Protein AF-A0A183AW65-F1 (afdb_monomer_lite)

Organism: NCBI:txid27848

Secondary structure (DSSP, 8-state):
-HHHHHHHHHHTTPEEEEEETTEEEEEE-SSS-S-HHHHHHHHHHTT-EEEEE-S-PPP-HHHHHHHHTT---TT----SSPPPPEEEEE--GGGGGGSTTTT-TTTSS-HHHHHHHHHHHHHH-BSS-GGGT-BSHHHHHHTTSSSEEEEPPSS-SPPPHHHHH-GGG--HHHHHHHHTSSGGGTTSPP-HHHHHHHH-HHHHHHHHHHHHHHHHHHHHHHHHHHHHHHHHHHTTT----

Foldseek 3Di:
DCVVVVVVCVQQVFDWDDPDPQAIETEDELFDGGDLVVVLVLLLVVQPWAWADDPDDDDPVVVVVCVVVVHDDPQEDDFAPFDHDTDTGGRDSVCLVRGPPSVPSRPRDHSVRSVVSVQVCQQAAAPDDVVVVRGHDVVCCVVVVHVYYDYDADDDLDADPVCVVPVNPDDLSVSCVPQPVDPVSPSHDDSLRSQCRRVNDVRSVVVVVVVVVVVVVVVVVVVVVVVVVVCVVCVVVDDDD

Structure (mmCIF, N/CA/C/O backbone):
data_AF-A0A183AW65-F1
#
_entry.id   AF-A0A183AW65-F1
#
loop_
_atom_site.group_PDB
_atom_site.id
_atom_site.type_symbol
_atom_site.label_atom_id
_atom_site.label_alt_id
_atom_site.label_comp_id
_atom_site.label_asym_id
_atom_site.label_entity_id
_atom_site.label_seq_id
_atom_site.pdbx_PDB_ins_code
_atom_site.Cartn_x
_atom_site.Cartn_y
_atom_site.Cartn_z
_atom_site.occupancy
_atom_site.B_iso_or_equiv
_atom_site.auth_seq_id
_atom_site.auth_comp_id
_atom_site.auth_asym_id
_atom_site.auth_atom_id
_atom_site.pdbx_PDB_model_num
ATOM 1 N N . MET A 1 1 ? -30.757 -2.594 22.507 1.00 56.16 1 MET A N 1
ATOM 2 C CA . MET A 1 1 ? -29.647 -3.514 22.189 1.00 56.16 1 MET A CA 1
ATOM 3 C C . MET A 1 1 ? -28.475 -2.719 21.620 1.00 56.16 1 MET A C 1
ATOM 5 O O . MET A 1 1 ? -27.422 -2.730 22.236 1.00 56.16 1 MET A O 1
ATOM 9 N N . LEU A 1 2 ? -28.701 -1.907 20.581 1.00 64.00 2 LEU A N 1
ATOM 10 C CA . LEU A 1 2 ? -27.679 -1.057 19.945 1.00 64.00 2 LEU A CA 1
ATOM 11 C C . LEU A 1 2 ? -27.048 0.015 20.847 1.00 64.00 2 LEU A C 1
ATOM 13 O O . LEU A 1 2 ? -25.840 0.193 20.812 1.00 64.00 2 LEU A O 1
ATOM 17 N N . LYS A 1 3 ? -27.804 0.587 21.794 1.00 64.38 3 LYS A N 1
ATOM 18 C CA . LYS A 1 3 ? -27.288 1.582 22.760 1.00 64.38 3 LYS A CA 1
ATOM 19 C C . LYS A 1 3 ? -26.054 1.149 23.572 1.00 64.38 3 LYS A C 1
ATOM 21 O O . LYS A 1 3 ? -25.342 2.007 24.081 1.00 64.38 3 LYS A O 1
ATOM 26 N N . LEU A 1 4 ? -25.826 -0.154 23.775 1.00 64.50 4 LEU A N 1
ATOM 27 C CA . LEU A 1 4 ? -24.616 -0.650 24.451 1.00 64.50 4 LEU A CA 1
ATOM 28 C C . LEU A 1 4 ? -23.407 -0.625 23.510 1.00 64.50 4 LEU A C 1
ATOM 30 O O . LEU A 1 4 ? -22.333 -0.197 23.920 1.00 64.50 4 LEU A O 1
ATOM 34 N N . PHE A 1 5 ? -23.612 -1.022 22.255 1.00 71.19 5 PHE A N 1
ATOM 35 C CA . PHE A 1 5 ? -22.592 -0.982 21.213 1.00 71.19 5 PHE A CA 1
ATOM 36 C C . PHE A 1 5 ? -22.236 0.467 20.848 1.00 71.19 5 PHE A C 1
ATOM 38 O O . PHE A 1 5 ? -21.065 0.819 20.866 1.00 71.19 5 PHE A O 1
ATOM 45 N N . GLU A 1 6 ? -23.232 1.341 20.684 1.00 67.81 6 GLU A N 1
ATOM 46 C CA . GLU A 1 6 ? -23.068 2.790 20.468 1.00 67.81 6 GLU A CA 1
ATOM 47 C C . GLU A 1 6 ? -22.314 3.480 21.611 1.00 67.81 6 GLU A C 1
ATOM 49 O O . GLU A 1 6 ? -21.433 4.301 21.382 1.00 67.81 6 GLU A O 1
ATOM 54 N N . ARG A 1 7 ? -22.601 3.135 22.874 1.00 66.62 7 ARG A N 1
ATOM 55 C CA . ARG A 1 7 ? -21.852 3.686 24.016 1.00 66.62 7 ARG A CA 1
ATOM 56 C C . ARG A 1 7 ? -20.392 3.251 24.009 1.00 66.62 7 ARG A C 1
ATOM 58 O O . ARG A 1 7 ? -19.530 4.049 24.369 1.00 66.62 7 ARG A O 1
ATOM 65 N N . CYS A 1 8 ? -20.111 2.017 23.594 1.00 63.34 8 CYS A N 1
ATOM 66 C CA . CYS A 1 8 ? -18.744 1.578 23.351 1.00 63.34 8 CYS A CA 1
ATOM 67 C C . CYS A 1 8 ? -18.127 2.377 22.194 1.00 63.34 8 CYS A C 1
ATOM 69 O O . CYS A 1 8 ? -17.065 2.954 22.390 1.00 63.34 8 CYS A O 1
ATOM 71 N N . LEU A 1 9 ? -18.802 2.505 21.048 1.00 67.00 9 LEU A N 1
ATOM 72 C CA . LEU A 1 9 ? -18.335 3.290 19.895 1.00 67.00 9 LEU A CA 1
ATOM 73 C C . LEU A 1 9 ? -17.959 4.730 20.282 1.00 67.00 9 LEU A C 1
ATOM 75 O O . LEU A 1 9 ? -16.861 5.177 19.959 1.00 67.00 9 LEU A O 1
ATOM 79 N N . ILE A 1 10 ? -18.809 5.411 21.058 1.00 62.03 10 ILE A N 1
ATOM 80 C CA . ILE A 1 10 ? -18.579 6.781 21.545 1.00 62.03 10 ILE A CA 1
ATOM 81 C C . ILE A 1 10 ? -17.381 6.848 22.502 1.00 62.03 10 ILE A C 1
ATOM 83 O O . ILE A 1 10 ? -16.576 7.772 22.403 1.00 62.03 10 ILE A O 1
ATOM 87 N N . MET A 1 11 ? -17.210 5.871 23.403 1.00 57.66 11 MET A N 1
ATOM 88 C CA . MET A 1 11 ? -16.024 5.815 24.275 1.00 57.66 11 MET A CA 1
ATOM 89 C C . MET A 1 11 ? -14.720 5.610 23.496 1.00 57.66 11 MET A C 1
ATOM 91 O O . MET A 1 11 ? -13.666 6.060 23.940 1.00 57.66 11 MET A O 1
ATOM 95 N N . TRP A 1 12 ? -14.790 4.947 22.342 1.00 59.72 12 TRP A N 1
ATOM 96 C CA . TRP A 1 12 ? -13.650 4.698 21.459 1.00 59.72 12 TRP A CA 1
ATOM 97 C C . TRP A 1 12 ? -13.544 5.715 20.324 1.00 59.72 12 TRP A C 1
ATOM 99 O O . TRP A 1 12 ? -12.684 5.573 19.458 1.00 59.72 12 TRP A O 1
ATOM 109 N N . ALA A 1 13 ? -14.400 6.741 20.349 1.00 58.03 13 ALA A N 1
ATOM 110 C CA . ALA A 1 13 ? -14.447 7.821 19.379 1.00 58.03 13 ALA A CA 1
ATOM 111 C C . ALA A 1 13 ? -14.498 7.325 17.918 1.00 58.03 13 ALA A C 1
ATOM 113 O O . ALA A 1 13 ? -13.992 7.961 16.992 1.00 58.03 13 ALA A O 1
ATOM 114 N N . VAL A 1 14 ? -15.138 6.169 17.725 1.00 62.00 14 VAL A N 1
ATOM 115 C CA . VAL A 1 14 ? -15.568 5.685 16.419 1.00 62.00 14 VAL A CA 1
ATOM 116 C C . VAL A 1 14 ? -16.813 6.478 16.056 1.00 62.00 14 VAL A C 1
ATOM 118 O O . VAL A 1 14 ? -17.776 6.520 16.824 1.00 62.00 14 VAL A O 1
ATOM 121 N N . THR A 1 15 ? -16.771 7.155 14.915 1.00 60.34 15 THR A N 1
ATOM 122 C CA . THR A 1 15 ? -17.870 8.005 14.465 1.00 60.34 15 THR A CA 1
ATOM 123 C C . THR A 1 15 ? -18.867 7.171 13.682 1.00 60.34 15 THR A C 1
ATOM 125 O O . THR A 1 15 ? -18.516 6.517 12.702 1.00 60.34 15 THR A O 1
ATOM 128 N N . GLU A 1 16 ? -20.120 7.212 14.103 1.00 62.72 16 GLU A N 1
ATOM 129 C CA . GLU A 1 16 ? -21.234 6.720 13.306 1.00 62.72 16 GLU A CA 1
ATOM 130 C C . GLU A 1 16 ? -21.708 7.860 12.402 1.00 62.72 16 GLU A C 1
ATOM 132 O O . GLU A 1 16 ? -21.873 8.990 12.869 1.00 62.72 16 GLU A O 1
ATOM 137 N N . SER A 1 17 ? -21.876 7.585 11.111 1.00 58.59 17 SER A N 1
ATOM 138 C CA . SER A 1 17 ? -22.445 8.543 10.166 1.00 58.59 17 SER A CA 1
ATOM 139 C C . SER A 1 17 ? -23.683 7.923 9.541 1.00 58.59 17 SER A C 1
ATOM 141 O O . SER A 1 17 ? -23.611 6.844 8.954 1.00 58.59 17 SER A O 1
ATOM 143 N N . ALA A 1 18 ? -24.813 8.608 9.682 1.00 59.22 18 ALA A N 1
ATOM 144 C CA . ALA A 1 18 ? -26.035 8.297 8.957 1.00 59.22 18 ALA A CA 1
ATOM 145 C C . ALA A 1 18 ? -26.037 9.146 7.682 1.00 59.22 18 ALA A C 1
ATOM 147 O O . ALA A 1 18 ? -26.011 10.374 7.765 1.00 59.22 18 ALA A O 1
ATOM 148 N N . GLU A 1 19 ? -25.987 8.496 6.519 1.00 57.34 19 GLU A N 1
ATOM 149 C CA . GLU A 1 19 ? -26.041 9.183 5.219 1.00 57.34 19 GLU A CA 1
ATOM 150 C C . GLU A 1 19 ? -27.499 9.350 4.746 1.00 57.34 19 GLU A C 1
ATOM 152 O O . GLU A 1 19 ? -27.828 10.369 4.151 1.00 57.34 19 GLU A O 1
ATOM 157 N N . ASP A 1 20 ? -28.385 8.429 5.154 1.00 54.19 20 ASP A N 1
ATOM 158 C CA . ASP A 1 20 ? -29.848 8.482 5.023 1.00 54.19 20 ASP A CA 1
ATOM 159 C C . ASP A 1 20 ? -30.508 7.960 6.320 1.00 54.19 20 ASP A C 1
ATOM 161 O O . ASP A 1 20 ? -29.892 7.167 7.035 1.00 54.19 20 ASP A O 1
ATOM 165 N N . ASP A 1 21 ? -31.781 8.298 6.591 1.00 55.34 21 ASP A N 1
ATOM 166 C CA . ASP A 1 21 ? -32.573 7.840 7.767 1.00 55.34 21 ASP A CA 1
ATOM 167 C C . ASP A 1 21 ? -32.646 6.299 7.943 1.00 55.34 21 ASP A C 1
ATOM 169 O O . ASP A 1 21 ? -33.174 5.802 8.940 1.00 55.34 21 ASP A O 1
ATOM 173 N N . ILE A 1 22 ? -32.142 5.532 6.970 1.00 56.06 22 ILE A N 1
ATOM 174 C CA . ILE A 1 22 ? -32.246 4.070 6.880 1.00 56.06 22 ILE A CA 1
ATOM 175 C C . ILE A 1 22 ? -30.865 3.387 6.933 1.00 56.06 22 ILE A C 1
ATOM 177 O O . ILE A 1 22 ? -30.777 2.245 7.378 1.00 56.06 22 ILE A O 1
ATOM 181 N N . ASN A 1 23 ? -29.781 4.066 6.536 1.00 61.06 23 ASN A N 1
ATOM 182 C CA . ASN A 1 23 ? -28.470 3.437 6.350 1.00 61.06 23 ASN A CA 1
ATOM 183 C C . ASN A 1 23 ? -27.436 3.995 7.334 1.00 61.06 23 ASN A C 1
ATOM 185 O O . ASN A 1 23 ? -26.880 5.079 7.139 1.00 61.06 23 ASN A O 1
ATOM 189 N N . LEU A 1 24 ? -27.155 3.226 8.389 1.00 64.31 24 LEU A N 1
ATOM 190 C CA . LEU A 1 24 ? -26.047 3.504 9.301 1.00 64.31 24 LEU A CA 1
ATOM 191 C C . LEU A 1 24 ? -24.731 2.967 8.724 1.00 64.31 24 LEU A C 1
ATOM 193 O O . LEU A 1 24 ? -24.611 1.774 8.416 1.00 64.31 24 LEU A O 1
ATOM 197 N N . HIS A 1 25 ? -23.716 3.829 8.676 1.00 71.38 25 HIS A N 1
ATOM 198 C CA . HIS A 1 25 ? -22.340 3.460 8.358 1.00 71.38 25 HIS A CA 1
ATOM 199 C C . HIS A 1 25 ? -21.423 3.679 9.560 1.00 71.38 25 HIS A C 1
ATOM 201 O O . HIS A 1 25 ? -21.475 4.710 10.239 1.00 71.38 25 HIS A O 1
ATOM 207 N N . ILE A 1 26 ? -20.533 2.714 9.797 1.00 67.12 26 ILE A N 1
ATOM 208 C CA . ILE A 1 26 ? -19.466 2.865 10.785 1.00 67.12 26 ILE A CA 1
ATOM 209 C C . ILE A 1 26 ? -18.228 3.397 10.081 1.00 67.12 26 ILE A C 1
ATOM 211 O O . ILE A 1 26 ? -17.623 2.729 9.238 1.00 67.12 26 ILE A O 1
ATOM 215 N N . ILE A 1 27 ? -17.843 4.605 10.481 1.00 64.81 27 ILE A N 1
ATOM 216 C CA . ILE A 1 27 ? -16.667 5.288 9.981 1.00 64.81 27 ILE A CA 1
ATOM 217 C C . ILE A 1 27 ? -15.560 5.173 11.024 1.00 64.81 27 ILE A C 1
ATOM 219 O O . ILE A 1 27 ? -15.661 5.706 12.130 1.00 64.81 27 ILE A O 1
ATOM 223 N N . LEU A 1 28 ? -14.469 4.508 10.647 1.00 63.00 28 LEU A N 1
ATOM 224 C CA . LEU A 1 28 ? -13.237 4.513 11.428 1.00 63.00 28 LEU A CA 1
ATOM 225 C C . LEU A 1 28 ? -12.410 5.756 11.051 1.00 63.00 28 LEU A C 1
ATOM 227 O O . LEU A 1 28 ? -11.897 5.820 9.927 1.00 63.00 28 LEU A O 1
ATOM 231 N N . PRO A 1 29 ? -12.288 6.757 11.945 1.00 58.88 29 PRO A N 1
ATOM 232 C CA . PRO A 1 29 ? -11.574 7.986 11.634 1.00 58.88 29 PRO A CA 1
ATOM 233 C C . PRO A 1 29 ? -10.067 7.741 11.518 1.00 58.88 29 PRO A C 1
ATOM 235 O O . PRO A 1 29 ? -9.465 7.038 12.332 1.00 58.88 29 PRO A O 1
ATOM 238 N N . ALA A 1 30 ? -9.460 8.385 10.519 1.00 53.06 30 ALA A N 1
ATOM 239 C CA . ALA A 1 30 ? -8.064 8.182 10.142 1.00 53.06 30 ALA A CA 1
ATOM 240 C C . ALA A 1 30 ? -7.059 8.640 11.213 1.00 53.06 30 ALA A C 1
ATOM 242 O O . ALA A 1 30 ? -5.978 8.063 11.327 1.00 53.06 30 ALA A O 1
ATOM 243 N N . HIS A 1 31 ? -7.401 9.665 12.003 1.00 53.81 31 HIS A N 1
ATOM 244 C CA . HIS A 1 31 ? -6.503 10.278 12.981 1.00 53.81 31 HIS A CA 1
ATOM 245 C C . HIS A 1 31 ? -7.286 10.892 14.154 1.00 53.81 31 HIS A C 1
ATOM 247 O O . HIS A 1 31 ? -8.387 11.402 13.976 1.00 53.81 31 HIS A O 1
ATOM 253 N N . HIS A 1 32 ? -6.667 10.895 15.341 1.00 54.72 32 HIS A N 1
ATOM 254 C CA . HIS A 1 32 ? -6.973 11.782 16.481 1.00 54.72 32 HIS A CA 1
ATOM 255 C C . HIS A 1 32 ? -8.048 11.427 17.522 1.00 54.72 32 HIS A C 1
ATOM 257 O O . HIS A 1 32 ? -8.194 12.174 18.485 1.00 54.72 32 HIS A O 1
ATOM 263 N N . LEU A 1 33 ? -8.775 10.316 17.403 1.00 56.75 33 LEU A N 1
ATOM 264 C CA . LEU A 1 33 ? -9.977 10.140 18.233 1.00 56.75 33 LEU A CA 1
ATOM 265 C C . LEU A 1 33 ? -9.823 9.149 19.407 1.00 56.75 33 LEU A C 1
ATOM 267 O O . LEU A 1 33 ? -10.385 9.392 20.472 1.00 56.75 33 LEU A O 1
ATOM 271 N N . ILE A 1 34 ? -8.989 8.105 19.301 1.00 64.31 34 ILE A N 1
ATOM 272 C CA . ILE A 1 34 ? -8.750 7.178 20.428 1.00 64.31 34 ILE A CA 1
ATOM 273 C C . ILE A 1 34 ? -7.656 7.739 21.355 1.00 64.31 34 ILE A C 1
ATOM 275 O O . ILE A 1 34 ? -6.515 7.894 20.901 1.00 64.31 34 ILE A O 1
ATOM 279 N N . PRO A 1 35 ? -7.931 7.961 22.658 1.00 72.56 35 PRO A N 1
ATOM 280 C CA . PRO A 1 35 ? -6.909 8.362 23.620 1.00 72.56 35 PRO A CA 1
ATOM 281 C C . PRO A 1 35 ? -5.746 7.363 23.651 1.00 72.56 35 PRO A C 1
ATOM 283 O O . PRO A 1 35 ? -5.954 6.157 23.813 1.00 72.56 35 PRO A O 1
ATOM 286 N N . LEU A 1 36 ? -4.508 7.861 23.552 1.00 74.94 36 LEU A N 1
ATOM 287 C CA . LEU A 1 36 ? -3.305 7.020 23.475 1.00 74.94 36 LEU A CA 1
ATOM 288 C C . LEU A 1 36 ? -3.202 6.017 24.633 1.00 74.94 36 LEU A C 1
ATOM 290 O O . LEU A 1 36 ? -2.745 4.895 24.440 1.00 74.94 36 LEU A O 1
ATOM 294 N N . HIS A 1 37 ? -3.640 6.404 25.833 1.00 76.44 37 HIS A N 1
ATOM 295 C CA . HIS A 1 37 ? -3.617 5.524 26.999 1.00 76.44 37 HIS A CA 1
ATOM 296 C C . HIS A 1 37 ? -4.464 4.262 26.789 1.00 76.44 37 HIS A C 1
ATOM 298 O O . HIS A 1 37 ? -3.962 3.157 26.992 1.00 76.44 37 HIS A O 1
ATOM 304 N N . SER A 1 38 ? -5.712 4.430 26.346 1.00 74.94 38 SER A N 1
ATOM 305 C CA . SER A 1 38 ? -6.637 3.325 26.086 1.00 74.94 38 SER A CA 1
ATOM 306 C C . SER A 1 38 ? -6.155 2.472 24.914 1.00 74.94 38 SER A C 1
ATOM 308 O O . SER A 1 38 ? -6.238 1.249 24.955 1.00 74.94 38 SER A O 1
ATOM 310 N N . PHE A 1 39 ? -5.572 3.109 23.895 1.00 80.31 39 PHE A N 1
ATOM 311 C CA . PHE A 1 39 ? -4.975 2.399 22.769 1.00 80.31 39 PHE A CA 1
ATOM 312 C C . PHE A 1 39 ? -3.799 1.508 23.196 1.00 80.31 39 PHE A C 1
ATOM 314 O O . PHE A 1 39 ? -3.714 0.358 22.780 1.00 80.31 39 PHE A O 1
ATOM 321 N N . CYS A 1 40 ? -2.896 2.017 24.039 1.00 81.31 40 CYS A N 1
ATOM 322 C CA . CYS A 1 40 ? -1.734 1.269 24.517 1.00 81.31 40 CYS A CA 1
ATOM 323 C C . CYS A 1 40 ? -2.108 0.026 25.336 1.00 81.31 40 CYS A C 1
ATOM 325 O O . CYS A 1 40 ? -1.328 -0.917 25.370 1.00 81.31 40 CYS A O 1
ATOM 327 N N . GLU A 1 41 ? -3.252 0.014 26.018 1.00 81.06 41 GLU A N 1
ATOM 328 C CA . GLU A 1 41 ? -3.709 -1.180 26.742 1.00 81.06 41 GLU A CA 1
ATOM 329 C C . GLU A 1 41 ? -4.112 -2.281 25.765 1.00 81.06 41 GLU A C 1
ATOM 331 O O . GLU A 1 41 ? -3.549 -3.371 25.796 1.00 81.06 41 GLU A O 1
ATOM 336 N N . TYR A 1 42 ? -4.973 -1.951 24.805 1.00 77.88 42 TYR A N 1
ATOM 337 C CA . TYR A 1 42 ? -5.410 -2.905 23.788 1.00 77.88 42 TYR A CA 1
ATOM 338 C C . TYR A 1 42 ? -4.283 -3.334 22.846 1.00 77.88 42 TYR A C 1
ATOM 340 O O . TYR A 1 42 ? -4.229 -4.486 22.429 1.00 77.88 42 TYR A O 1
ATOM 348 N N . ALA A 1 43 ? -3.349 -2.443 22.517 1.00 81.75 43 ALA A N 1
ATOM 349 C CA . ALA A 1 43 ? -2.199 -2.799 21.691 1.00 81.75 43 ALA A CA 1
ATOM 350 C C . ALA A 1 43 ? -1.282 -3.839 22.368 1.00 81.75 43 ALA A C 1
ATOM 352 O O . ALA A 1 43 ? -0.620 -4.603 21.662 1.00 81.75 43 ALA A O 1
ATOM 353 N N . ASP A 1 44 ? -1.228 -3.866 23.708 1.00 81.31 44 ASP A N 1
ATOM 354 C CA . ASP A 1 44 ? -0.508 -4.889 24.484 1.00 81.31 44 ASP A CA 1
ATOM 355 C C . ASP A 1 44 ? -1.274 -6.224 24.430 1.00 81.31 44 ASP A C 1
ATOM 357 O O . ASP A 1 44 ? -0.686 -7.260 24.120 1.00 81.31 44 ASP A O 1
ATOM 361 N N . ASP A 1 45 ? -2.602 -6.184 24.597 1.00 78.62 45 ASP A N 1
ATOM 362 C CA . ASP A 1 45 ? -3.480 -7.365 24.542 1.00 78.62 45 ASP A CA 1
ATOM 363 C C . ASP A 1 45 ? -3.499 -8.037 23.157 1.00 78.62 45 ASP A C 1
ATOM 365 O O . ASP A 1 45 ? -3.482 -9.264 23.050 1.00 78.62 45 ASP A O 1
ATOM 369 N N . VAL A 1 46 ? -3.478 -7.240 22.083 1.00 75.81 46 VAL A N 1
ATOM 370 C CA . VAL A 1 46 ? -3.441 -7.709 20.683 1.00 75.81 46 VAL A CA 1
ATOM 371 C C . VAL A 1 46 ? -2.019 -8.117 20.254 1.00 75.81 46 VAL A C 1
ATOM 373 O O . VAL A 1 46 ? -1.815 -8.634 19.157 1.00 75.81 46 VAL A O 1
ATOM 376 N N . VAL A 1 47 ? -1.012 -7.929 21.120 1.00 75.06 47 VAL A N 1
ATOM 377 C CA . VAL A 1 47 ? 0.400 -8.261 20.856 1.00 75.06 47 VAL A CA 1
ATOM 378 C C . VAL A 1 47 ? 0.884 -7.606 19.555 1.00 75.06 47 VAL A C 1
ATOM 380 O O . VAL A 1 47 ? 1.533 -8.218 18.701 1.00 75.06 47 VAL A O 1
ATOM 383 N N . LEU A 1 48 ? 0.547 -6.324 19.383 1.00 79.56 48 LEU A N 1
ATOM 384 C CA . LEU A 1 48 ? 0.845 -5.590 18.160 1.00 79.56 48 LEU A CA 1
ATOM 385 C C . LEU A 1 48 ? 2.359 -5.557 17.903 1.00 79.56 48 LEU A C 1
ATOM 387 O O . LEU A 1 48 ? 3.165 -5.314 18.801 1.00 79.56 48 LEU A O 1
ATOM 391 N N . GLY A 1 49 ? 2.773 -5.772 16.657 1.00 77.88 49 GLY A N 1
ATOM 392 C CA . GLY A 1 49 ? 4.163 -5.579 16.260 1.00 77.88 49 GLY A CA 1
ATOM 393 C C . GLY A 1 49 ? 4.520 -4.091 16.219 1.00 77.88 49 GLY A C 1
ATOM 394 O O . GLY A 1 49 ? 4.017 -3.360 15.365 1.00 77.88 49 GLY A O 1
ATOM 395 N N . CYS A 1 50 ? 5.418 -3.644 17.097 1.00 79.19 50 CYS A N 1
ATOM 396 C CA . CYS A 1 50 ? 5.901 -2.265 17.140 1.00 79.19 50 CYS A CA 1
ATOM 397 C C . CYS A 1 50 ? 7.351 -2.129 16.680 1.00 79.19 50 CYS A C 1
ATOM 399 O O . CYS A 1 50 ? 8.179 -3.036 16.806 1.00 79.19 50 CYS A O 1
ATOM 401 N N . LYS A 1 51 ? 7.640 -0.951 16.122 1.00 79.88 51 LYS A N 1
ATOM 402 C CA . LYS A 1 51 ? 8.903 -0.629 15.461 1.00 79.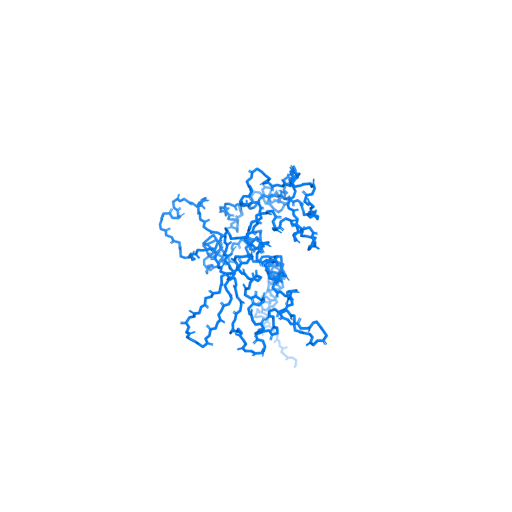88 51 LYS A CA 1
ATOM 403 C C . LYS A 1 51 ? 9.979 -0.334 16.497 1.00 79.88 51 LYS A C 1
ATOM 405 O O . LYS A 1 51 ? 9.796 0.513 17.374 1.00 79.88 51 LYS A O 1
ATOM 410 N N . LYS A 1 52 ? 11.136 -0.976 16.366 1.00 76.19 52 LYS A N 1
ATOM 411 C CA . LYS A 1 52 ? 12.311 -0.698 17.192 1.00 76.19 52 LYS A CA 1
ATOM 412 C C . LYS A 1 52 ? 13.511 -0.312 16.338 1.00 76.19 52 LYS A C 1
ATOM 414 O O . LYS A 1 52 ? 13.792 -0.950 15.323 1.00 76.19 52 LYS A O 1
ATOM 419 N N . SER A 1 53 ? 14.205 0.739 16.779 1.00 68.19 53 SER A N 1
ATOM 420 C CA . SER A 1 53 ? 15.290 1.364 16.022 1.00 68.19 53 SER A CA 1
ATOM 421 C C . SER A 1 53 ? 16.392 0.370 15.719 1.00 68.19 53 SER A C 1
ATOM 423 O O . SER A 1 53 ? 16.809 -0.408 16.582 1.00 68.19 53 SER A O 1
ATOM 425 N N . THR A 1 54 ? 16.841 0.414 14.473 1.00 68.69 54 THR A N 1
ATOM 426 C CA . THR A 1 54 ? 17.918 -0.403 13.944 1.00 68.69 54 THR A CA 1
ATOM 427 C C . THR A 1 54 ? 19.075 0.501 13.554 1.00 68.69 54 THR A C 1
ATOM 429 O O . THR A 1 54 ? 18.890 1.457 12.813 1.00 68.69 54 THR A O 1
ATOM 432 N N . SER A 1 55 ? 20.284 0.184 14.023 1.00 59.75 55 SER A N 1
ATOM 433 C CA . SER A 1 55 ? 21.504 0.875 13.577 1.00 59.75 55 SER A CA 1
ATOM 434 C C . SER A 1 55 ? 21.993 0.392 12.204 1.00 59.75 55 SER A C 1
ATOM 436 O O . SER A 1 55 ? 22.844 1.035 11.593 1.00 59.75 55 SER A O 1
ATOM 438 N N . THR A 1 56 ? 21.505 -0.755 11.731 1.00 63.91 56 THR A N 1
ATOM 439 C CA . THR A 1 56 ? 21.967 -1.400 10.501 1.00 63.91 56 THR A CA 1
ATOM 440 C C . THR A 1 56 ? 21.181 -0.890 9.298 1.00 63.91 56 THR A C 1
ATOM 442 O O . THR A 1 56 ? 20.019 -1.234 9.110 1.00 63.91 56 THR A O 1
ATOM 445 N N . ARG A 1 57 ? 21.826 -0.084 8.455 1.00 66.62 57 ARG A N 1
ATOM 446 C CA . ARG A 1 57 ? 21.272 0.350 7.167 1.00 66.62 57 ARG A CA 1
ATOM 447 C C . ARG A 1 57 ? 21.161 -0.848 6.215 1.00 66.62 57 ARG A C 1
ATOM 449 O O . ARG A 1 57 ? 22.150 -1.562 6.037 1.00 66.62 57 ARG A O 1
ATOM 456 N N . ARG A 1 58 ? 20.002 -1.056 5.574 1.00 68.25 58 ARG A N 1
ATOM 457 C CA . ARG A 1 58 ? 19.873 -2.069 4.512 1.00 68.25 58 ARG A CA 1
ATOM 458 C C . ARG A 1 58 ? 20.850 -1.782 3.366 1.00 68.25 58 ARG A C 1
ATOM 460 O O . ARG A 1 58 ? 20.950 -0.657 2.879 1.00 68.25 58 ARG A O 1
ATOM 467 N N . ILE A 1 59 ? 21.579 -2.814 2.942 1.00 70.25 59 ILE A N 1
ATOM 468 C CA . ILE A 1 59 ? 22.518 -2.745 1.819 1.00 70.25 59 ILE A CA 1
ATOM 469 C C . ILE A 1 59 ? 21.818 -3.295 0.578 1.00 70.25 59 ILE A C 1
ATOM 471 O O . ILE A 1 59 ? 21.451 -4.468 0.528 1.00 70.25 59 ILE A O 1
ATOM 475 N N . ASN A 1 60 ? 21.667 -2.456 -0.445 1.00 79.00 60 ASN A N 1
ATOM 476 C CA . ASN A 1 60 ? 21.146 -2.876 -1.743 1.00 79.00 60 ASN A CA 1
ATOM 477 C C . ASN A 1 60 ? 22.264 -3.545 -2.548 1.00 79.00 60 ASN A C 1
ATOM 479 O O . ASN A 1 60 ? 22.991 -2.878 -3.282 1.00 79.00 60 ASN A O 1
ATOM 483 N N . TRP A 1 61 ? 22.403 -4.865 -2.415 1.00 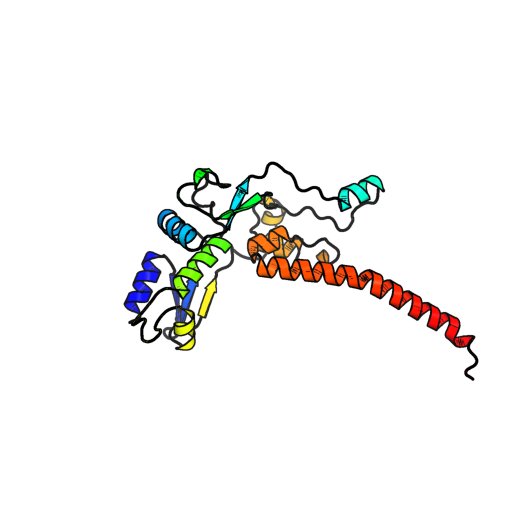82.88 61 TRP A N 1
ATOM 484 C CA . TRP A 1 61 ? 23.461 -5.622 -3.094 1.00 82.88 61 TRP A CA 1
ATOM 485 C C . TRP A 1 61 ? 23.441 -5.444 -4.619 1.00 82.88 61 TRP A C 1
ATOM 487 O O . TRP A 1 61 ? 24.488 -5.229 -5.225 1.00 82.88 61 TRP A O 1
ATOM 497 N N . SER A 1 62 ? 22.258 -5.437 -5.240 1.00 86.19 62 SER A N 1
ATOM 498 C CA . SER A 1 62 ? 22.116 -5.203 -6.684 1.00 86.19 62 SER A CA 1
ATOM 499 C C . SER A 1 62 ? 22.661 -3.839 -7.111 1.00 86.19 62 SER A C 1
ATOM 501 O O . SER A 1 62 ? 23.331 -3.738 -8.135 1.00 86.19 62 SER A O 1
ATOM 503 N N . ALA A 1 63 ? 22.442 -2.797 -6.306 1.00 85.06 63 ALA A N 1
ATOM 504 C CA . ALA A 1 63 ? 22.995 -1.473 -6.565 1.00 85.06 63 ALA A CA 1
ATOM 505 C C . ALA A 1 63 ? 24.526 -1.476 -6.447 1.00 85.06 63 ALA A C 1
ATOM 507 O O . ALA A 1 63 ? 25.196 -0.870 -7.278 1.00 85.06 63 ALA A O 1
ATOM 508 N N . SER A 1 64 ? 25.089 -2.199 -5.471 1.00 86.06 64 SER A N 1
ATOM 509 C CA . SER A 1 64 ? 26.542 -2.379 -5.350 1.00 86.06 64 SER A CA 1
ATOM 510 C C . SER A 1 64 ? 27.140 -3.108 -6.555 1.00 86.06 64 SER A C 1
ATOM 512 O O . SER A 1 64 ? 28.187 -2.700 -7.048 1.00 86.06 64 SER A O 1
ATOM 514 N N . VAL A 1 65 ? 26.468 -4.143 -7.066 1.00 88.56 65 VAL A N 1
ATOM 515 C CA . VAL A 1 65 ? 26.899 -4.880 -8.266 1.00 88.56 65 VAL A CA 1
ATOM 516 C C . VAL A 1 65 ? 26.827 -3.997 -9.511 1.00 88.56 65 VAL A C 1
ATOM 518 O O . VAL A 1 65 ? 27.798 -3.919 -10.258 1.00 88.56 65 VAL A O 1
ATOM 521 N N . LEU A 1 66 ? 25.721 -3.280 -9.722 1.00 89.25 66 LEU A N 1
ATOM 522 C CA . LEU A 1 66 ? 25.579 -2.356 -10.853 1.00 89.25 66 LEU A CA 1
ATOM 523 C C . LEU A 1 66 ? 26.621 -1.235 -10.803 1.00 89.25 66 LEU A C 1
ATOM 525 O O . LEU A 1 66 ? 27.205 -0.898 -11.831 1.00 89.25 66 LEU A O 1
ATOM 529 N N . ALA A 1 67 ? 26.905 -0.707 -9.610 1.00 88.00 67 ALA A N 1
ATOM 530 C CA . ALA A 1 67 ? 27.954 0.284 -9.405 1.00 88.00 67 ALA A CA 1
ATOM 531 C C . ALA A 1 67 ? 29.347 -0.287 -9.713 1.00 88.00 67 ALA A C 1
ATOM 533 O O . ALA A 1 67 ? 30.132 0.368 -10.398 1.00 88.00 67 ALA A O 1
ATOM 534 N N . ALA A 1 68 ? 29.636 -1.518 -9.275 1.00 92.94 68 ALA A N 1
ATOM 535 C CA . ALA A 1 68 ? 30.880 -2.212 -9.605 1.00 92.94 68 ALA A CA 1
ATOM 536 C C . ALA A 1 68 ? 31.037 -2.425 -11.124 1.00 92.94 68 ALA A C 1
ATOM 538 O O . ALA A 1 68 ? 32.135 -2.275 -11.653 1.00 92.94 68 ALA A O 1
ATOM 539 N N . LEU A 1 69 ? 29.935 -2.697 -11.831 1.00 92.19 69 LEU A N 1
ATOM 540 C CA . LEU A 1 69 ? 29.885 -2.849 -13.290 1.00 92.19 69 LEU A CA 1
ATOM 541 C C . LEU A 1 69 ? 29.753 -1.516 -14.056 1.00 92.19 69 LEU A C 1
ATOM 543 O O . LEU A 1 69 ? 29.741 -1.523 -15.284 1.00 92.19 69 LEU A O 1
ATOM 547 N N . ARG A 1 70 ? 29.653 -0.375 -13.357 1.00 89.44 70 ARG A N 1
ATOM 548 C CA . ARG A 1 70 ? 29.385 0.966 -13.919 1.00 89.44 70 ARG A CA 1
ATOM 549 C C . ARG A 1 70 ? 28.149 1.047 -14.830 1.00 89.44 70 ARG A C 1
ATOM 551 O O . ARG A 1 70 ? 28.110 1.857 -15.755 1.00 89.44 70 ARG A O 1
ATOM 558 N N . ILE A 1 71 ? 27.124 0.245 -14.555 1.00 91.00 71 ILE A N 1
ATOM 559 C CA . ILE A 1 71 ? 25.860 0.261 -15.302 1.00 91.00 71 ILE A CA 1
ATOM 560 C C . ILE A 1 71 ? 24.883 1.225 -14.609 1.00 91.00 71 ILE A C 1
ATOM 562 O O . ILE A 1 71 ? 24.611 1.048 -13.417 1.00 91.00 71 ILE A O 1
ATOM 566 N N . PRO A 1 72 ? 24.327 2.235 -15.310 1.00 86.88 72 PRO A N 1
ATOM 567 C CA . PRO A 1 72 ? 23.333 3.127 -14.722 1.00 86.88 72 PRO A CA 1
ATOM 568 C C . PRO A 1 72 ? 22.025 2.375 -14.439 1.00 86.88 72 PRO A C 1
ATOM 570 O O . PRO A 1 72 ? 21.493 1.675 -15.300 1.00 86.88 72 PRO A O 1
ATOM 573 N N . ASN A 1 73 ? 21.475 2.539 -13.233 1.00 86.81 73 ASN A N 1
ATOM 574 C CA . ASN A 1 73 ? 20.220 1.900 -12.847 1.00 86.81 73 ASN A CA 1
ATOM 575 C C . ASN A 1 73 ? 19.006 2.740 -13.281 1.00 86.81 73 ASN A C 1
ATOM 577 O O . ASN A 1 73 ? 18.513 3.575 -12.529 1.00 86.81 73 ASN A O 1
ATOM 581 N N . ILE A 1 74 ? 18.519 2.505 -14.501 1.00 87.19 74 ILE A N 1
ATOM 582 C CA . ILE A 1 74 ? 17.393 3.245 -15.107 1.00 87.19 74 ILE A CA 1
ATOM 583 C C . ILE A 1 74 ? 16.077 3.028 -14.335 1.00 87.19 74 ILE A C 1
ATOM 585 O O . ILE A 1 74 ? 15.191 3.880 -14.347 1.00 87.19 74 ILE A O 1
ATOM 589 N N . MET A 1 75 ? 15.940 1.885 -13.660 1.00 87.25 75 MET A N 1
ATOM 590 C CA . MET A 1 75 ? 14.716 1.504 -12.948 1.00 87.25 75 MET A CA 1
ATOM 591 C C . MET A 1 75 ? 14.629 2.155 -11.556 1.00 87.25 75 MET A C 1
ATOM 593 O O . MET A 1 75 ? 13.572 2.126 -10.920 1.00 87.25 75 MET A O 1
ATOM 597 N N . GLN A 1 76 ? 15.733 2.728 -11.060 1.00 87.81 76 GLN A N 1
ATOM 598 C CA . GLN A 1 76 ? 15.802 3.327 -9.733 1.00 87.81 76 GLN A CA 1
ATOM 599 C C . GLN A 1 76 ? 15.087 4.681 -9.694 1.00 87.81 76 GLN A C 1
ATOM 601 O O . GLN A 1 76 ? 15.327 5.568 -10.510 1.00 87.81 76 GLN A O 1
ATOM 606 N N . GLN A 1 77 ? 14.244 4.861 -8.680 1.00 89.69 77 GLN A N 1
ATOM 607 C CA . GLN A 1 77 ? 13.559 6.115 -8.394 1.00 89.69 77 GLN A CA 1
ATOM 608 C C . GLN A 1 77 ? 13.766 6.494 -6.929 1.00 89.69 77 GLN A C 1
ATOM 610 O O . GLN A 1 77 ? 13.662 5.648 -6.042 1.00 89.69 77 GLN A O 1
ATOM 615 N N . ALA A 1 78 ? 14.034 7.774 -6.674 1.00 87.88 78 ALA A N 1
ATOM 616 C CA . ALA A 1 78 ? 14.008 8.328 -5.328 1.00 87.88 78 ALA A CA 1
ATOM 617 C C . ALA A 1 78 ? 12.559 8.678 -4.962 1.00 87.88 78 ALA A C 1
ATOM 619 O O . ALA A 1 78 ? 11.964 9.572 -5.565 1.00 87.88 78 ALA A O 1
ATOM 620 N N . VAL A 1 79 ? 11.987 7.940 -4.012 1.00 90.19 79 VAL A N 1
ATOM 621 C CA . VAL A 1 79 ? 10.642 8.187 -3.476 1.00 90.19 79 VAL A CA 1
ATOM 622 C C . VAL A 1 79 ? 10.777 9.014 -2.192 1.00 90.19 79 VAL A C 1
ATOM 624 O O . VAL A 1 79 ? 11.622 8.667 -1.360 1.00 90.19 79 VAL A O 1
ATOM 627 N N . PRO A 1 80 ? 10.002 10.100 -2.017 1.00 89.81 80 PRO A N 1
ATOM 628 C CA . PRO A 1 80 ? 10.047 10.910 -0.804 1.00 89.81 80 PRO A CA 1
ATOM 629 C C . PRO A 1 80 ? 9.593 10.112 0.425 1.00 89.81 80 PRO A C 1
ATOM 631 O O . PRO A 1 80 ? 8.913 9.089 0.310 1.00 89.81 80 PRO A O 1
ATOM 634 N N . ASN A 1 81 ? 9.983 10.587 1.610 1.00 87.12 81 ASN A N 1
ATOM 635 C CA . ASN A 1 81 ? 9.602 10.022 2.908 1.00 87.12 81 ASN A CA 1
ATOM 636 C C . ASN A 1 81 ? 9.758 8.491 3.000 1.00 87.12 81 ASN A C 1
ATOM 638 O O . ASN A 1 81 ? 8.784 7.792 3.290 1.00 87.12 81 ASN A O 1
ATOM 642 N N . PRO A 1 82 ? 10.952 7.929 2.726 1.00 86.00 82 PRO A N 1
ATOM 643 C CA . PRO A 1 82 ? 11.158 6.503 2.904 1.00 86.00 82 PRO A CA 1
ATOM 644 C C . PRO A 1 82 ? 10.955 6.135 4.380 1.00 86.00 82 PRO A C 1
ATOM 646 O O . PRO A 1 82 ? 11.488 6.823 5.260 1.00 86.00 82 PRO A O 1
ATOM 649 N N . PRO A 1 83 ? 10.213 5.058 4.682 1.00 83.31 83 PRO A N 1
ATOM 650 C CA . PRO A 1 83 ? 10.110 4.581 6.050 1.00 83.31 83 PRO A CA 1
ATOM 651 C C . PRO A 1 83 ? 11.497 4.221 6.580 1.00 83.31 83 PRO A C 1
ATOM 653 O O . PRO A 1 83 ? 12.336 3.665 5.870 1.00 83.31 83 PRO A O 1
ATOM 656 N N . THR A 1 84 ? 11.735 4.535 7.850 1.00 82.50 84 THR A N 1
ATOM 657 C CA . THR A 1 84 ? 12.977 4.174 8.531 1.00 82.50 84 THR A CA 1
ATOM 658 C C . THR A 1 84 ? 13.119 2.656 8.629 1.00 82.50 84 THR A C 1
ATOM 660 O O . THR A 1 84 ? 12.126 1.938 8.750 1.00 82.50 84 THR A O 1
ATOM 663 N N . ASP A 1 85 ? 14.352 2.150 8.585 1.00 81.56 85 ASP A N 1
ATOM 664 C CA . ASP A 1 85 ? 14.619 0.729 8.808 1.00 81.56 85 ASP A CA 1
ATOM 665 C C . ASP A 1 85 ? 14.435 0.395 10.302 1.00 81.56 85 ASP A C 1
ATOM 667 O O . ASP A 1 85 ? 14.983 1.059 11.189 1.00 81.56 85 ASP A O 1
ATOM 671 N N . TYR A 1 86 ? 13.650 -0.642 10.594 1.00 84.12 86 TYR A N 1
ATOM 672 C CA . TYR A 1 86 ? 13.365 -1.094 11.955 1.00 84.12 86 TYR A CA 1
ATOM 673 C C . TYR A 1 86 ? 13.160 -2.606 12.021 1.00 84.12 86 TYR A C 1
ATOM 675 O O . TYR A 1 86 ? 12.809 -3.247 11.031 1.00 84.12 86 TYR A O 1
ATOM 683 N N . TYR A 1 87 ? 13.303 -3.161 13.224 1.00 80.31 87 TYR A N 1
ATOM 684 C CA . TYR A 1 87 ? 12.840 -4.510 13.536 1.00 80.31 87 TYR A CA 1
ATOM 685 C C . TYR A 1 87 ? 11.481 -4.430 14.224 1.00 80.31 87 TYR A C 1
ATOM 687 O O . TYR A 1 87 ? 11.235 -3.519 15.022 1.00 80.31 87 TYR A O 1
ATOM 695 N N . THR A 1 88 ? 10.617 -5.399 13.951 1.00 83.31 88 THR A N 1
ATOM 696 C CA . THR A 1 88 ? 9.326 -5.521 14.629 1.00 83.31 88 THR A CA 1
ATOM 697 C C . THR A 1 88 ? 9.500 -6.355 15.894 1.00 83.31 88 THR A C 1
ATOM 699 O O . THR A 1 88 ? 10.051 -7.454 15.850 1.00 83.31 88 THR A O 1
ATOM 702 N N . CYS A 1 89 ? 9.033 -5.854 17.033 1.00 84.81 89 CYS A N 1
ATOM 703 C CA . CYS A 1 89 ? 8.928 -6.636 18.262 1.00 84.81 89 CYS A CA 1
ATOM 704 C C . CYS A 1 89 ? 7.564 -6.430 18.914 1.00 84.81 89 CYS A C 1
ATOM 706 O O . CYS A 1 89 ? 6.922 -5.407 18.694 1.00 84.81 89 CYS A O 1
ATOM 708 N N . GLN A 1 90 ? 7.140 -7.396 19.729 1.00 86.44 90 GLN A N 1
ATOM 709 C CA . GLN A 1 90 ? 5.873 -7.309 20.452 1.00 86.44 90 GLN A CA 1
ATOM 710 C C . GLN A 1 90 ? 5.819 -6.021 21.272 1.00 86.44 90 GLN A C 1
ATOM 712 O O . GLN A 1 90 ? 6.755 -5.707 22.022 1.00 86.44 90 GLN A O 1
ATOM 717 N N . PHE A 1 91 ? 4.737 -5.276 21.093 1.00 86.19 91 PHE A N 1
ATOM 718 C CA . PHE A 1 91 ? 4.447 -4.097 21.874 1.00 86.19 91 PHE A CA 1
ATOM 719 C C . PHE A 1 91 ? 4.247 -4.484 23.337 1.00 86.19 91 PHE A C 1
ATOM 721 O O . PHE A 1 91 ? 3.707 -5.542 23.636 1.00 86.19 91 PHE A O 1
ATOM 728 N N . ARG A 1 92 ? 4.741 -3.637 24.241 1.00 85.38 92 ARG A N 1
ATOM 729 C CA . ARG A 1 92 ? 4.455 -3.719 25.674 1.00 85.38 92 ARG A CA 1
ATOM 730 C C . ARG A 1 92 ? 4.347 -2.318 26.232 1.00 85.38 92 ARG A C 1
ATOM 732 O O . ARG A 1 92 ? 5.314 -1.556 26.118 1.00 85.38 92 ARG A O 1
ATOM 739 N N . LYS A 1 93 ? 3.246 -2.011 26.922 1.00 84.75 93 LYS A N 1
ATOM 740 C CA . LYS A 1 93 ? 3.001 -0.692 27.532 1.00 84.75 93 LYS A CA 1
ATOM 741 C C . LYS A 1 93 ? 4.130 -0.300 28.489 1.00 84.75 93 LYS A C 1
ATOM 743 O O . LYS A 1 93 ? 4.609 0.829 28.470 1.00 84.75 93 LYS A O 1
ATOM 748 N N . SER A 1 94 ? 4.639 -1.269 29.254 1.00 86.19 94 SER A N 1
ATOM 749 C CA . SER A 1 94 ? 5.764 -1.085 30.191 1.00 86.19 94 SER A CA 1
ATOM 750 C C . SER A 1 94 ? 7.077 -0.625 29.543 1.00 86.19 94 SER A C 1
ATOM 752 O O . SER A 1 94 ? 7.941 -0.092 30.232 1.00 86.19 94 SER A O 1
ATOM 754 N N . LYS A 1 95 ? 7.260 -0.842 28.234 1.00 85.06 95 LYS A N 1
ATOM 755 C CA . LYS A 1 95 ? 8.497 -0.531 27.500 1.00 85.06 95 LYS A CA 1
ATOM 756 C C . LYS A 1 95 ? 8.279 0.511 26.403 1.00 85.06 95 LYS A C 1
ATOM 758 O O . LYS A 1 95 ? 9.080 0.558 25.471 1.00 85.06 95 LYS A O 1
ATOM 763 N N . LEU A 1 96 ? 7.231 1.332 26.516 1.00 84.31 96 LEU A N 1
ATOM 764 C CA . LEU A 1 96 ? 6.837 2.322 25.507 1.00 84.31 96 LEU A CA 1
ATOM 765 C C . LEU A 1 96 ? 8.013 3.204 25.044 1.00 84.31 96 LEU A C 1
ATOM 767 O O . LEU A 1 96 ? 8.238 3.359 23.847 1.00 84.31 96 LEU A O 1
ATOM 771 N N . GLU A 1 97 ? 8.833 3.672 25.985 1.00 84.31 97 GLU A N 1
ATOM 772 C CA . GLU A 1 97 ? 9.986 4.549 25.723 1.00 84.31 97 GLU A CA 1
ATOM 773 C C . GLU A 1 97 ? 11.115 3.899 24.896 1.00 84.31 97 GLU A C 1
ATOM 775 O O . GLU A 1 97 ? 12.019 4.582 24.426 1.00 84.31 97 GLU A O 1
ATOM 780 N N . ARG A 1 98 ? 11.109 2.570 24.711 1.00 84.31 98 ARG A N 1
ATOM 781 C CA . ARG A 1 98 ? 12.156 1.850 23.960 1.00 84.31 98 ARG A CA 1
ATOM 782 C C . ARG A 1 98 ? 11.858 1.737 22.463 1.00 84.31 98 ARG A C 1
ATOM 784 O O . ARG A 1 98 ? 12.716 1.296 21.691 1.00 84.31 98 ARG A O 1
ATOM 791 N N . PHE A 1 99 ? 10.634 2.044 22.062 1.00 84.12 99 PHE A N 1
ATOM 792 C CA . PHE A 1 99 ? 10.200 1.943 20.678 1.00 84.12 99 PHE A CA 1
ATOM 793 C C . PHE A 1 99 ? 10.508 3.228 19.904 1.00 84.12 99 PHE A C 1
ATOM 795 O O . PHE A 1 99 ? 10.713 4.292 20.481 1.00 84.12 99 PHE A O 1
ATOM 802 N N . LEU A 1 100 ? 10.556 3.121 18.578 1.00 82.75 100 LEU A N 1
ATOM 803 C CA . LEU A 1 100 ? 10.767 4.275 17.702 1.00 82.75 100 LEU A CA 1
ATOM 804 C C . LEU A 1 100 ? 9.617 5.277 17.819 1.00 82.75 100 LEU A C 1
ATOM 806 O O . LEU A 1 100 ? 8.460 4.873 17.823 1.00 82.75 100 LEU A O 1
ATOM 810 N N . GLY A 1 101 ? 9.947 6.571 17.845 1.00 79.12 101 GLY A N 1
ATOM 811 C CA . GLY A 1 101 ? 8.954 7.649 17.846 1.00 79.12 101 GLY A CA 1
ATOM 812 C C . GLY A 1 101 ? 8.272 7.888 19.194 1.00 79.12 101 GLY A C 1
ATOM 813 O O . GLY A 1 101 ? 7.246 8.556 19.223 1.00 79.12 101 GLY A O 1
ATOM 814 N N . SER A 1 102 ? 8.806 7.367 20.310 1.00 78.56 102 SER A N 1
ATOM 815 C CA . SER A 1 102 ? 8.203 7.541 21.647 1.00 78.56 102 SER A CA 1
ATOM 816 C C . SER A 1 102 ? 8.066 9.007 22.084 1.00 78.56 102 SER A C 1
ATOM 818 O O . SER A 1 102 ? 7.196 9.326 22.893 1.00 78.56 102 SER A O 1
ATOM 820 N N . SER A 1 103 ? 8.879 9.905 21.517 1.00 80.19 103 SER A N 1
ATOM 821 C CA . SER A 1 103 ? 8.807 11.355 21.728 1.00 80.19 103 SER A CA 1
ATOM 822 C C . SER A 1 103 ? 7.534 11.992 21.162 1.00 80.19 103 SER A C 1
ATOM 824 O O . SER A 1 103 ? 7.051 12.979 21.708 1.00 80.19 103 SER A O 1
ATOM 826 N N . GLU A 1 104 ? 6.970 11.429 20.092 1.00 82.50 104 GLU A N 1
ATOM 827 C CA . GLU A 1 104 ? 5.787 11.947 19.403 1.00 82.50 104 GLU A CA 1
ATOM 828 C C . GLU A 1 104 ? 4.582 11.051 19.687 1.00 82.50 104 GLU A C 1
ATOM 830 O O . GLU A 1 104 ? 4.210 10.184 18.898 1.00 82.50 104 GLU A O 1
ATOM 835 N N . ARG A 1 105 ? 3.955 11.265 20.845 1.00 75.31 105 ARG A N 1
ATOM 836 C CA . ARG A 1 105 ? 2.835 10.442 21.331 1.00 75.31 105 ARG A CA 1
ATOM 837 C C . ARG A 1 105 ? 1.649 10.356 20.366 1.00 75.31 105 ARG A C 1
ATOM 839 O O . ARG A 1 105 ? 1.045 9.292 20.249 1.00 75.31 105 ARG A O 1
ATOM 846 N N . GLU A 1 106 ? 1.346 11.433 19.649 1.00 74.12 106 GLU A N 1
ATOM 847 C CA . GLU A 1 106 ? 0.224 11.469 18.703 1.00 74.12 106 GLU A CA 1
ATOM 848 C C . GLU A 1 106 ? 0.510 10.690 17.408 1.00 74.12 106 GLU A C 1
ATOM 850 O O . GLU A 1 106 ? -0.368 10.003 16.886 1.00 74.12 106 GLU A O 1
ATOM 855 N N . THR A 1 107 ? 1.752 10.705 16.922 1.00 78.56 107 THR A N 1
ATOM 856 C CA . THR A 1 107 ? 2.151 10.05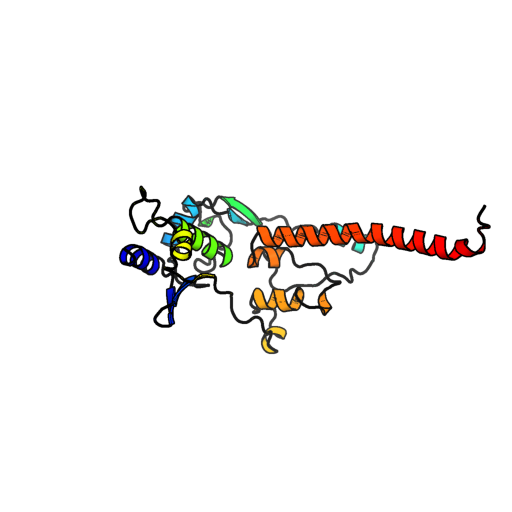9 15.653 1.00 78.56 107 THR A CA 1
ATOM 857 C C . THR A 1 107 ? 2.777 8.675 15.865 1.00 78.56 107 THR A C 1
ATOM 859 O O . THR A 1 107 ? 3.098 7.975 14.906 1.00 78.56 107 THR A O 1
ATOM 862 N N . TYR A 1 108 ? 2.941 8.250 17.121 1.00 81.19 108 TYR A N 1
ATOM 863 C CA . TYR A 1 108 ? 3.633 7.014 17.487 1.00 81.19 108 TYR A CA 1
ATOM 864 C C . TYR A 1 108 ? 3.071 5.769 16.777 1.00 81.19 108 TYR A C 1
ATOM 866 O O . TYR A 1 108 ? 3.825 4.976 16.206 1.00 81.19 108 TYR A O 1
ATOM 874 N N . PHE A 1 109 ? 1.744 5.605 16.777 1.00 81.94 109 PHE A N 1
ATOM 875 C CA . PHE A 1 109 ? 1.078 4.535 16.036 1.00 81.94 109 PHE A CA 1
ATOM 876 C C . PHE A 1 109 ? 0.676 5.009 14.644 1.00 81.94 109 PHE A C 1
ATOM 878 O O . PHE A 1 109 ? 0.005 6.033 14.496 1.00 81.94 109 PHE A O 1
ATOM 885 N N . THR A 1 110 ? 1.025 4.209 13.637 1.00 82.31 110 THR A N 1
ATOM 886 C CA . THR A 1 110 ? 0.590 4.441 12.252 1.00 82.31 110 THR A CA 1
ATOM 887 C C . THR A 1 110 ? -0.928 4.322 12.124 1.00 82.31 110 THR A C 1
ATOM 889 O O . THR A 1 110 ? -1.552 3.561 12.866 1.00 82.31 110 THR A O 1
ATOM 892 N N . SER A 1 111 ? -1.525 5.022 11.158 1.00 82.19 111 SER A N 1
ATOM 893 C CA . SER A 1 111 ? -2.962 4.922 10.865 1.00 82.19 111 SER A CA 1
ATOM 894 C C . SER A 1 111 ? -3.388 3.472 10.626 1.00 82.19 111 SER A C 1
ATOM 896 O O . SER A 1 111 ? -4.328 3.000 11.254 1.00 82.19 111 SER A O 1
ATOM 898 N N . THR A 1 112 ? -2.621 2.701 9.853 1.00 83.31 112 THR A N 1
ATOM 899 C CA . THR A 1 112 ? -2.849 1.261 9.628 1.00 83.31 112 THR A CA 1
ATOM 900 C C . THR A 1 112 ? -2.927 0.450 10.928 1.00 83.31 112 THR A C 1
ATOM 902 O O . THR A 1 112 ? -3.847 -0.346 11.103 1.00 83.31 112 THR A O 1
ATOM 905 N N . GLN A 1 113 ? -2.003 0.672 11.872 1.00 83.25 113 GLN A N 1
ATOM 906 C CA . GLN A 1 113 ? -2.033 0.009 13.184 1.00 83.25 113 GLN A CA 1
ATOM 907 C C . GLN A 1 113 ? -3.246 0.436 14.013 1.00 83.25 113 GLN A C 1
ATOM 909 O O . GLN A 1 113 ? -3.844 -0.389 14.704 1.00 83.25 113 GLN A O 1
ATOM 914 N N . ARG A 1 114 ? -3.623 1.717 13.940 1.00 83.00 114 ARG A N 1
ATOM 915 C CA . ARG A 1 114 ? -4.799 2.240 14.640 1.00 83.00 114 ARG A CA 1
ATOM 916 C C . ARG A 1 114 ? -6.082 1.606 14.120 1.00 83.00 114 ARG A C 1
ATOM 918 O O . ARG A 1 114 ? -6.885 1.138 14.919 1.00 83.00 114 ARG A O 1
ATOM 925 N N . HIS A 1 115 ? -6.227 1.513 12.801 1.00 82.31 115 HIS A N 1
ATOM 926 C CA . HIS A 1 115 ? -7.356 0.847 12.159 1.00 82.31 115 HIS A CA 1
ATOM 927 C C . HIS A 1 115 ? -7.422 -0.641 12.503 1.00 82.31 115 HIS A C 1
ATOM 929 O O . HIS A 1 115 ? -8.507 -1.149 12.765 1.00 82.31 115 HIS A O 1
ATOM 935 N N . GLN A 1 116 ? -6.276 -1.327 12.564 1.00 83.75 116 GLN A N 1
ATOM 936 C CA . GLN A 1 116 ? -6.226 -2.738 12.945 1.00 83.75 116 GLN A CA 1
ATOM 937 C C . GLN A 1 116 ? -6.751 -2.959 14.368 1.00 83.75 116 GLN A C 1
ATOM 939 O O . GLN A 1 116 ? -7.604 -3.814 14.578 1.00 83.75 116 GLN A O 1
ATOM 944 N N . VAL A 1 117 ? -6.276 -2.174 15.338 1.00 83.38 117 VAL A N 1
ATOM 945 C CA . VAL A 1 117 ? -6.749 -2.275 16.727 1.00 83.38 117 VAL A CA 1
ATOM 946 C C . VAL A 1 117 ? -8.220 -1.873 16.833 1.00 83.38 117 VAL A C 1
ATOM 948 O O . VAL A 1 117 ? -8.980 -2.534 17.533 1.00 83.38 117 VAL A O 1
ATOM 951 N N . ALA A 1 118 ? -8.65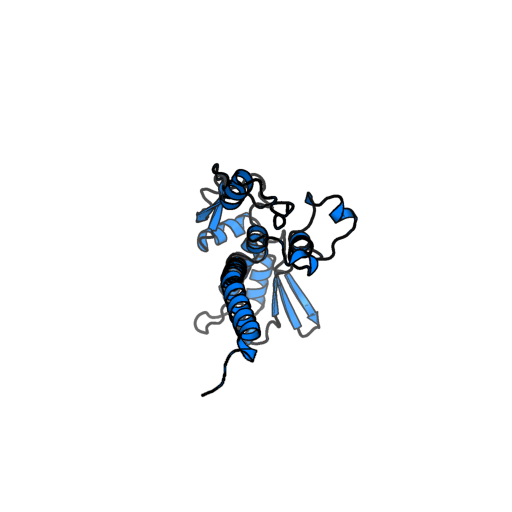2 -0.832 16.117 1.00 82.75 118 ALA A N 1
ATOM 952 C CA . ALA A 1 118 ? -10.052 -0.418 16.114 1.00 82.75 118 ALA A CA 1
ATOM 953 C C . ALA A 1 118 ? -10.976 -1.514 15.557 1.00 82.75 118 ALA A C 1
ATOM 955 O O . ALA A 1 118 ? -11.997 -1.817 16.169 1.00 82.75 118 ALA A O 1
ATOM 956 N N . TYR A 1 119 ? -10.605 -2.151 14.444 1.00 84.06 119 TYR A N 1
ATOM 957 C CA . TYR A 1 119 ? -11.365 -3.266 13.878 1.00 84.06 119 TYR A CA 1
ATOM 958 C C . TYR A 1 119 ? -11.391 -4.474 14.824 1.00 84.06 119 TYR A C 1
ATOM 960 O O . TYR A 1 119 ? -12.451 -5.055 15.044 1.00 84.06 119 TYR A O 1
ATOM 968 N N . GLU A 1 120 ? -10.265 -4.799 15.464 1.00 84.88 120 GLU A N 1
ATOM 969 C CA . GLU A 1 120 ? -10.201 -5.874 16.461 1.00 84.88 120 GLU A CA 1
ATOM 970 C C . GLU A 1 120 ? -11.155 -5.608 17.637 1.00 84.88 120 GLU A C 1
ATOM 972 O O . GLU A 1 120 ? -11.925 -6.480 18.041 1.00 84.88 120 GLU A O 1
ATOM 977 N N . ILE A 1 121 ? -11.190 -4.372 18.142 1.00 83.19 121 ILE A N 1
ATOM 978 C CA . ILE A 1 121 ? -12.145 -3.959 19.176 1.00 83.19 121 ILE A CA 1
ATOM 979 C C . ILE A 1 121 ? -13.577 -4.170 18.675 1.00 83.19 121 ILE A C 1
ATOM 981 O O . ILE A 1 121 ? -14.364 -4.832 19.349 1.00 83.19 121 ILE A O 1
ATOM 985 N N . LEU A 1 122 ? -13.918 -3.663 17.490 1.00 83.25 122 LEU A N 1
ATOM 986 C CA . LEU A 1 122 ? -15.264 -3.784 16.921 1.00 83.25 122 LEU A CA 1
ATOM 987 C C . LEU A 1 122 ? -15.692 -5.238 16.699 1.00 83.25 122 LEU A C 1
ATOM 989 O O . LEU A 1 122 ? -16.853 -5.572 16.927 1.00 83.25 122 LEU A O 1
ATOM 993 N N . SER A 1 123 ? -14.765 -6.108 16.304 1.00 86.31 123 SER A N 1
ATOM 994 C CA . SER A 1 123 ? -15.016 -7.539 16.107 1.00 86.31 123 SER A CA 1
ATOM 995 C C . SER A 1 123 ? -15.227 -8.299 17.426 1.00 86.31 123 SER A C 1
ATOM 997 O O . SER A 1 123 ? -15.963 -9.283 17.471 1.00 86.31 123 SER A O 1
ATOM 999 N N . THR A 1 124 ? -14.648 -7.816 18.531 1.00 85.44 124 THR A N 1
ATOM 1000 C CA . THR A 1 124 ? -14.707 -8.476 19.846 1.00 85.44 124 THR A CA 1
ATOM 1001 C C . THR A 1 124 ? -15.784 -7.911 20.777 1.00 85.44 124 THR A C 1
ATOM 1003 O O . THR A 1 124 ? -16.153 -8.565 21.762 1.00 85.44 124 THR A O 1
ATOM 1006 N N . GLN A 1 125 ? -16.323 -6.719 20.491 1.00 84.25 125 GLN A N 1
ATOM 1007 C CA . GLN A 1 125 ? -17.356 -6.093 21.318 1.00 84.25 125 GLN A CA 1
ATOM 1008 C C . GLN A 1 125 ? -18.669 -6.889 21.305 1.00 84.25 125 GLN A C 1
ATOM 1010 O O . GLN A 1 125 ? -19.226 -7.222 20.260 1.00 84.25 125 GLN A O 1
ATOM 1015 N N . ALA A 1 126 ? -19.210 -7.154 22.496 1.00 85.69 126 ALA A N 1
ATOM 1016 C CA . ALA A 1 126 ? -20.502 -7.811 22.662 1.00 85.69 126 ALA A CA 1
ATOM 1017 C C . ALA A 1 126 ? -21.621 -6.770 22.795 1.00 85.69 126 ALA A C 1
ATOM 1019 O O . ALA A 1 126 ? -21.594 -5.951 23.711 1.00 85.69 126 ALA A O 1
ATOM 1020 N N . TYR A 1 127 ? -22.635 -6.837 21.931 1.00 83.06 127 TYR A N 1
ATOM 1021 C CA . TYR A 1 127 ? -23.819 -5.966 22.001 1.00 83.06 127 TYR A CA 1
ATOM 1022 C C . TYR A 1 127 ? -25.002 -6.618 22.738 1.00 83.06 127 TYR A C 1
ATOM 1024 O O . TYR A 1 127 ? -25.974 -5.951 23.103 1.00 83.06 127 TYR A O 1
ATOM 1032 N N . GLY A 1 128 ? -24.927 -7.930 22.973 1.00 85.44 128 GLY A N 1
ATOM 1033 C CA . GLY A 1 128 ? -25.969 -8.703 23.635 1.00 85.44 128 GLY A CA 1
ATOM 1034 C C . GLY A 1 128 ? -25.423 -9.918 24.381 1.00 85.44 128 GLY A C 1
ATOM 1035 O O . GLY A 1 128 ? -24.381 -9.870 25.034 1.00 85.44 128 GLY A O 1
ATOM 1036 N N . SER A 1 129 ? -26.148 -11.036 24.323 1.00 84.94 129 SER A N 1
ATOM 1037 C CA . SER A 1 129 ? -25.730 -12.257 25.012 1.00 84.94 129 SER A CA 1
ATOM 1038 C C . SER A 1 129 ? -24.675 -13.015 24.209 1.00 84.94 129 SER A C 1
ATOM 1040 O O . SER A 1 129 ? -24.950 -13.499 23.110 1.00 84.94 129 SER A O 1
ATOM 1042 N N . ARG A 1 130 ? -23.501 -13.244 24.814 1.00 83.94 130 ARG A N 1
ATOM 1043 C CA . ARG A 1 130 ? -22.449 -14.100 24.231 1.00 83.94 130 ARG A CA 1
ATOM 1044 C C . ARG A 1 130 ? -22.942 -15.516 23.914 1.00 83.94 130 ARG A C 1
ATOM 1046 O O . ARG A 1 130 ? -22.501 -16.105 22.938 1.00 83.94 130 ARG A O 1
ATOM 1053 N N . LYS A 1 131 ? -23.917 -16.039 24.672 1.00 86.25 131 LYS A N 1
ATOM 1054 C CA . LYS A 1 131 ? -24.526 -17.360 24.416 1.00 86.25 131 LYS A CA 1
ATOM 1055 C C . LYS A 1 131 ? -25.282 -17.428 23.087 1.00 86.25 131 LYS A C 1
ATOM 1057 O O . LYS A 1 131 ? -25.424 -18.506 22.530 1.00 86.25 131 LYS A O 1
ATOM 1062 N N . LYS A 1 132 ? -25.774 -16.288 22.598 1.00 85.50 132 LYS A N 1
ATOM 1063 C CA . LYS A 1 132 ? -26.466 -16.164 21.309 1.00 85.50 132 LYS A CA 1
ATOM 1064 C C . LYS A 1 132 ? -25.526 -15.707 20.185 1.00 85.50 132 LYS A C 1
ATOM 1066 O O . LYS A 1 132 ? -26.004 -15.371 19.108 1.00 85.50 132 LYS A O 1
ATOM 1071 N N . ALA A 1 133 ? -24.215 -15.665 20.445 1.00 84.00 133 ALA A N 1
ATOM 1072 C CA . ALA A 1 133 ? -23.195 -15.133 19.543 1.00 84.00 133 ALA A CA 1
ATOM 1073 C C . ALA A 1 133 ? -23.483 -13.690 19.066 1.00 84.00 133 ALA A C 1
ATOM 1075 O O . ALA A 1 133 ? -23.181 -13.338 17.933 1.00 84.00 133 ALA A O 1
ATOM 1076 N N . GLN A 1 134 ? -24.076 -12.857 19.931 1.00 85.69 134 GLN A N 1
ATOM 1077 C CA . GLN A 1 134 ? -24.342 -11.433 19.673 1.00 85.69 134 GLN A CA 1
ATOM 1078 C C . GLN A 1 134 ? -23.092 -10.589 19.966 1.00 85.69 134 GLN A C 1
ATOM 1080 O O . GLN A 1 134 ? -23.032 -9.848 20.956 1.00 85.69 134 GLN A O 1
ATOM 1085 N N . VAL A 1 135 ? -22.057 -10.808 19.158 1.00 88.81 135 VAL A N 1
ATOM 1086 C CA . VAL A 1 135 ? -20.719 -10.226 19.298 1.00 88.81 135 VAL A CA 1
ATOM 1087 C C . VAL A 1 135 ? -20.203 -9.851 17.917 1.00 88.81 135 VAL A C 1
ATOM 1089 O O . VAL A 1 135 ? -20.413 -10.601 16.967 1.00 88.81 135 VAL A O 1
ATOM 1092 N N . GLY A 1 136 ? -19.503 -8.726 17.844 1.00 87.69 136 GLY A N 1
ATOM 1093 C CA . GLY A 1 136 ? -18.777 -8.308 16.661 1.00 87.69 136 GLY A CA 1
ATOM 1094 C C . GLY A 1 136 ? -19.601 -7.497 15.673 1.00 87.69 136 GLY A C 1
ATOM 1095 O O . GLY A 1 136 ? -20.825 -7.606 15.592 1.00 87.69 136 GLY A O 1
ATOM 1096 N N . ILE A 1 137 ? -18.886 -6.676 14.914 1.00 86.69 137 ILE A N 1
ATOM 1097 C CA . ILE A 1 137 ? -19.444 -5.831 13.861 1.00 86.69 137 ILE A CA 1
ATOM 1098 C C . ILE A 1 137 ? -19.874 -6.622 12.625 1.00 86.69 137 ILE A C 1
ATOM 1100 O O . ILE A 1 137 ? -20.892 -6.288 12.031 1.00 86.69 137 ILE A O 1
ATOM 1104 N N . ASP A 1 138 ? -19.166 -7.701 12.280 1.00 89.56 138 ASP A N 1
ATOM 1105 C CA . ASP A 1 138 ? -19.443 -8.472 11.060 1.00 89.56 138 ASP A CA 1
ATOM 1106 C C . ASP A 1 138 ? -20.865 -9.047 11.069 1.00 89.56 138 ASP A C 1
ATOM 1108 O O . ASP A 1 138 ? -21.575 -8.989 10.070 1.00 89.56 138 ASP A O 1
ATOM 1112 N N . ARG A 1 139 ? -21.326 -9.508 12.237 1.00 89.00 139 ARG A N 1
ATOM 1113 C CA . ARG A 1 139 ? -22.692 -10.003 12.415 1.00 89.00 139 ARG A CA 1
ATOM 1114 C C . ARG A 1 139 ? -23.739 -8.893 12.344 1.00 89.00 139 ARG A C 1
ATOM 1116 O O . ARG A 1 139 ? -24.837 -9.125 11.862 1.00 89.00 139 ARG A O 1
ATOM 1123 N N . LEU A 1 140 ? -23.422 -7.698 12.839 1.00 87.25 140 LEU A N 1
ATOM 1124 C CA . LEU A 1 140 ? -24.338 -6.560 12.748 1.00 87.25 140 LEU A CA 1
ATOM 1125 C C . LEU A 1 140 ? -24.497 -6.084 11.299 1.00 87.25 140 LEU A C 1
ATOM 1127 O O . LEU A 1 140 ? -25.563 -5.594 10.943 1.00 87.25 140 LEU A O 1
ATOM 1131 N N . ILE A 1 141 ? -23.462 -6.254 10.475 1.00 89.44 141 ILE A N 1
ATOM 1132 C CA . ILE A 1 141 ? -23.542 -6.024 9.031 1.00 89.44 141 ILE A CA 1
ATOM 1133 C C . ILE A 1 141 ? -24.354 -7.139 8.357 1.00 89.44 141 ILE A C 1
ATOM 1135 O O . ILE A 1 141 ? -25.219 -6.854 7.542 1.00 89.44 141 ILE A O 1
ATOM 1139 N N . GLU A 1 142 ? -24.136 -8.403 8.732 1.00 90.50 142 GLU A N 1
ATOM 1140 C CA . GLU A 1 142 ? -24.902 -9.547 8.208 1.00 90.50 142 GLU A CA 1
ATOM 1141 C C . GLU A 1 142 ? -26.400 -9.491 8.566 1.00 90.50 142 GLU A C 1
ATOM 1143 O O . GLU A 1 142 ? -27.241 -9.935 7.791 1.00 90.50 142 GLU A O 1
ATOM 1148 N N . GLU A 1 143 ? -26.743 -8.936 9.733 1.00 89.75 143 GLU A N 1
ATOM 1149 C CA . GLU A 1 143 ? -28.123 -8.716 10.186 1.00 89.75 143 GLU A CA 1
ATOM 1150 C C . GLU A 1 143 ? -28.733 -7.399 9.639 1.00 89.75 143 GLU A C 1
ATOM 1152 O O . GLU A 1 143 ? -29.799 -6.997 10.108 1.00 89.75 143 GLU A O 1
ATOM 1157 N N . ASP A 1 144 ? -28.074 -6.727 8.680 1.00 88.56 144 ASP A N 1
ATOM 1158 C CA . ASP A 1 144 ? -28.480 -5.447 8.063 1.00 88.56 144 ASP A CA 1
ATOM 1159 C C . ASP A 1 144 ? -28.750 -4.318 9.081 1.00 88.56 144 ASP A C 1
ATOM 1161 O O . ASP A 1 144 ? -29.524 -3.390 8.843 1.00 88.56 144 ASP A O 1
ATOM 1165 N N . VAL A 1 145 ? -28.105 -4.375 10.250 1.00 86.56 145 VAL A N 1
ATOM 1166 C CA . VAL A 1 145 ? -28.171 -3.300 11.251 1.00 86.56 145 VAL A CA 1
ATOM 1167 C C . VAL A 1 145 ? -27.247 -2.147 10.863 1.00 86.56 145 VAL A C 1
ATOM 1169 O O . VAL A 1 145 ? -27.586 -0.981 11.056 1.00 86.56 145 VAL A O 1
ATOM 1172 N N . TYR A 1 146 ? -26.084 -2.486 10.307 1.00 85.44 146 TYR A N 1
ATOM 1173 C CA . TYR A 1 146 ? -25.157 -1.551 9.680 1.00 85.44 146 TYR A CA 1
ATOM 1174 C C . TYR A 1 146 ? -25.000 -1.922 8.210 1.00 85.44 146 TYR A C 1
ATOM 1176 O O . TYR A 1 146 ? -24.829 -3.091 7.886 1.00 85.44 146 TYR A O 1
ATOM 1184 N N . SER A 1 147 ? -24.985 -0.932 7.322 1.00 88.00 147 SER A N 1
ATOM 1185 C CA . SER A 1 147 ? -24.811 -1.195 5.889 1.00 88.00 147 SER A CA 1
ATOM 1186 C C . SER A 1 147 ? -23.358 -1.542 5.548 1.00 88.00 147 SER A C 1
ATOM 1188 O O . SER A 1 147 ? -23.085 -2.456 4.772 1.00 88.00 147 SER A O 1
ATOM 1190 N N . ALA A 1 148 ? -22.403 -0.821 6.141 1.00 85.19 148 ALA A N 1
ATOM 1191 C CA . ALA A 1 148 ? -20.983 -1.079 5.942 1.00 85.19 148 ALA A CA 1
ATOM 1192 C C . ALA A 1 148 ? -20.136 -0.525 7.090 1.00 85.19 148 ALA A C 1
ATOM 1194 O O . ALA A 1 148 ? -20.506 0.447 7.755 1.00 85.19 148 ALA A O 1
ATOM 1195 N N . ALA A 1 149 ? -18.950 -1.108 7.253 1.00 85.50 149 ALA A N 1
ATOM 1196 C CA . ALA A 1 149 ? -17.892 -0.588 8.102 1.00 85.50 149 ALA A CA 1
ATOM 1197 C C . ALA A 1 149 ? -16.605 -0.480 7.289 1.00 85.50 149 ALA A C 1
ATOM 1199 O O . ALA A 1 149 ? -16.131 -1.471 6.730 1.00 85.50 149 ALA A O 1
ATOM 1200 N N . TYR A 1 150 ? -16.044 0.723 7.203 1.00 85.31 150 TYR A N 1
ATOM 1201 C CA . TYR A 1 150 ? -14.829 0.959 6.435 1.00 85.31 150 TYR A CA 1
ATOM 1202 C C . TYR A 1 150 ? -13.923 1.998 7.089 1.00 85.31 150 TYR A C 1
ATOM 1204 O O . TYR A 1 150 ? -14.303 2.786 7.957 1.00 85.31 150 TYR A O 1
ATOM 1212 N N . VAL A 1 151 ? -12.670 1.954 6.654 1.00 84.81 151 VAL A N 1
ATOM 1213 C CA . VAL A 1 151 ? -11.609 2.859 7.072 1.00 84.81 151 VAL A CA 1
ATOM 1214 C C . VAL A 1 151 ? -11.552 4.049 6.124 1.00 84.81 151 VAL A C 1
ATOM 1216 O O . VAL A 1 151 ? -11.603 3.874 4.907 1.00 84.81 151 VAL A O 1
ATOM 1219 N N . ILE A 1 152 ? -11.383 5.255 6.669 1.00 84.62 152 ILE A N 1
ATOM 1220 C CA . ILE A 1 152 ? -11.132 6.447 5.857 1.00 84.62 152 ILE A CA 1
ATOM 1221 C C . ILE A 1 152 ? -9.645 6.557 5.510 1.00 84.62 152 ILE A C 1
ATOM 1223 O O . ILE A 1 152 ? -8.762 6.412 6.354 1.00 84.62 152 ILE A O 1
ATOM 1227 N N . HIS A 1 153 ? -9.368 6.853 4.242 1.00 85.06 153 HIS A N 1
ATOM 1228 C CA . HIS A 1 153 ? -8.017 7.102 3.753 1.00 85.06 153 HIS A CA 1
ATOM 1229 C C . HIS A 1 153 ? -7.492 8.488 4.149 1.00 85.06 153 HIS A C 1
ATOM 1231 O O . HIS A 1 153 ? -8.241 9.455 4.273 1.00 85.06 153 HIS A O 1
ATOM 1237 N N . GLU A 1 154 ? -6.169 8.603 4.257 1.00 80.00 154 GLU A N 1
ATOM 1238 C CA . GLU A 1 154 ? -5.488 9.876 4.492 1.00 80.00 154 GLU A CA 1
ATOM 1239 C C . GLU A 1 154 ? -5.585 10.788 3.260 1.00 80.00 154 GLU A C 1
ATOM 1241 O O . GLU A 1 154 ? -4.843 10.623 2.288 1.00 80.00 154 GLU A O 1
ATOM 1246 N N . GLY A 1 155 ? -6.520 11.738 3.311 1.00 86.31 155 GLY A N 1
ATOM 1247 C CA . GLY A 1 155 ? -6.625 12.851 2.372 1.00 86.31 155 GLY A CA 1
ATOM 1248 C C . GLY A 1 155 ? -6.945 12.485 0.909 1.00 86.31 155 GLY A C 1
ATOM 1249 O O . GLY A 1 155 ? -7.213 11.323 0.556 1.00 86.31 155 GLY A O 1
ATOM 1250 N N . PRO A 1 156 ? -6.950 13.503 0.028 1.00 89.12 156 PRO A N 1
ATOM 1251 C CA . PRO A 1 156 ? -7.135 13.317 -1.407 1.00 89.12 156 PRO A CA 1
ATOM 1252 C C . PRO A 1 156 ? -5.932 12.603 -2.042 1.00 89.12 156 PRO A C 1
ATOM 1254 O O . PRO A 1 156 ? -4.809 12.669 -1.545 1.00 89.12 156 PRO A O 1
ATOM 1257 N N . TYR A 1 157 ? -6.172 11.905 -3.155 1.00 88.94 157 TYR A N 1
ATOM 1258 C CA . TYR A 1 157 ? -5.109 11.259 -3.943 1.00 88.94 157 TYR A CA 1
ATOM 1259 C C . TYR A 1 157 ? -4.512 12.180 -5.013 1.00 88.94 157 TYR A C 1
ATOM 1261 O O . TYR A 1 157 ? -3.431 11.899 -5.530 1.00 88.94 157 TYR A O 1
ATOM 1269 N N . GLU A 1 158 ? -5.229 13.245 -5.371 1.00 89.56 158 GLU A N 1
ATOM 1270 C CA . GLU A 1 158 ? -4.811 14.203 -6.386 1.00 89.56 158 GLU A CA 1
ATOM 1271 C C . GLU A 1 158 ? -3.580 14.966 -5.906 1.00 89.56 158 GLU A C 1
ATOM 1273 O O . GLU A 1 158 ? -3.495 15.373 -4.747 1.00 89.56 158 GLU A O 1
ATOM 1278 N N . VAL A 1 159 ? -2.605 15.121 -6.798 1.00 88.81 159 VAL A N 1
ATOM 1279 C CA . VAL A 1 159 ? -1.339 15.793 -6.502 1.00 88.81 159 VAL A CA 1
ATOM 1280 C C . VAL A 1 159 ? -1.409 17.198 -7.073 1.00 88.81 159 VAL A C 1
ATOM 1282 O O . VAL A 1 159 ? -1.569 17.366 -8.285 1.00 88.81 159 VAL A O 1
ATOM 1285 N N . THR A 1 160 ? -1.297 18.199 -6.207 1.00 91.44 160 THR A N 1
ATOM 1286 C CA . THR A 1 160 ? -1.295 19.607 -6.609 1.00 91.44 160 THR A CA 1
ATOM 1287 C C . THR A 1 160 ? 0.107 20.064 -7.027 1.00 91.44 160 THR A C 1
ATOM 1289 O O . THR A 1 160 ? 1.105 19.380 -6.799 1.00 91.44 160 THR A O 1
ATOM 1292 N N . GLN A 1 161 ? 0.211 21.239 -7.655 1.00 89.00 161 GLN A N 1
ATOM 1293 C CA . GLN A 1 161 ? 1.519 21.816 -8.001 1.00 89.00 161 GLN A CA 1
ATOM 1294 C C . GLN A 1 161 ? 2.350 22.164 -6.759 1.00 89.00 161 GLN A C 1
ATOM 1296 O O . GLN A 1 161 ? 3.574 22.080 -6.806 1.00 89.00 161 GLN A O 1
ATOM 1301 N N . GLU A 1 162 ? 1.701 22.517 -5.649 1.00 88.75 162 GLU A N 1
ATOM 1302 C CA . GLU A 1 162 ? 2.368 22.794 -4.374 1.00 88.75 162 GLU A CA 1
ATOM 1303 C C . GLU A 1 162 ? 2.979 21.520 -3.784 1.00 88.75 162 GLU A C 1
ATOM 1305 O O . GLU A 1 162 ? 4.136 21.524 -3.365 1.00 88.75 162 GLU A O 1
ATOM 1310 N N . ASP A 1 163 ? 2.251 20.403 -3.858 1.00 87.69 163 ASP A N 1
ATOM 1311 C CA . ASP A 1 163 ? 2.751 19.095 -3.428 1.00 87.69 163 ASP A CA 1
ATOM 1312 C C . ASP A 1 163 ? 4.007 18.695 -4.213 1.00 87.69 163 ASP A C 1
ATOM 1314 O O . ASP A 1 163 ? 4.961 18.171 -3.644 1.00 87.69 163 ASP A O 1
ATOM 1318 N N . LEU A 1 164 ? 4.047 18.978 -5.521 1.00 87.06 164 LEU A N 1
ATOM 1319 C CA . LEU A 1 164 ? 5.216 18.701 -6.365 1.00 87.06 164 LEU A CA 1
ATOM 1320 C C . LEU A 1 164 ? 6.443 19.541 -5.985 1.00 87.06 164 LEU A C 1
ATOM 1322 O O . LEU A 1 164 ? 7.569 19.076 -6.171 1.00 87.06 164 LEU A O 1
ATOM 1326 N N . GLN A 1 165 ? 6.238 20.757 -5.474 1.00 88.75 165 GLN A N 1
ATOM 1327 C CA . GLN A 1 165 ? 7.320 21.613 -4.977 1.00 88.75 165 GLN A CA 1
ATOM 1328 C C . GLN A 1 165 ? 7.829 21.154 -3.608 1.00 88.75 165 GLN A C 1
ATOM 1330 O O . GLN A 1 165 ? 9.018 21.301 -3.327 1.00 88.75 165 GLN A O 1
ATOM 1335 N N . HIS A 1 166 ? 6.956 20.542 -2.800 1.00 89.62 166 HIS A N 1
ATOM 1336 C CA . HIS A 1 166 ? 7.253 20.038 -1.459 1.00 89.62 166 HIS A CA 1
ATOM 1337 C C . HIS A 1 166 ? 6.952 18.535 -1.303 1.00 89.62 166 HIS A C 1
ATOM 1339 O O . HIS A 1 166 ? 6.047 18.161 -0.546 1.00 89.62 166 HIS A O 1
ATOM 1345 N N . PRO A 1 167 ? 7.715 17.638 -1.967 1.00 86.94 167 PRO A N 1
ATOM 1346 C CA . PRO A 1 167 ? 7.476 16.195 -1.911 1.00 86.94 167 PRO A CA 1
ATOM 1347 C C . PRO A 1 167 ? 7.501 15.604 -0.494 1.00 86.94 167 PRO A C 1
ATOM 1349 O O . PRO A 1 167 ? 6.907 14.558 -0.246 1.00 86.94 167 PRO A O 1
ATOM 1352 N N . GLU A 1 168 ? 8.184 16.259 0.445 1.00 87.12 168 GLU A N 1
ATOM 1353 C CA . GLU A 1 168 ? 8.271 15.871 1.852 1.00 87.12 168 GLU A CA 1
ATOM 1354 C C . GLU A 1 168 ? 6.956 16.038 2.627 1.00 87.12 168 GLU A C 1
ATOM 1356 O O . GLU A 1 168 ? 6.767 15.377 3.646 1.00 87.12 168 GLU A O 1
ATOM 1361 N N . LYS A 1 169 ? 6.035 16.883 2.151 1.00 88.00 169 LYS A N 1
ATOM 1362 C CA . LYS A 1 169 ? 4.730 17.119 2.795 1.00 88.00 169 LYS A CA 1
ATOM 1363 C C . LYS A 1 169 ? 3.599 16.287 2.197 1.00 88.00 169 LYS A C 1
ATOM 1365 O O . LYS A 1 169 ? 2.478 16.354 2.691 1.00 88.00 169 LYS A O 1
ATOM 1370 N N . MET A 1 170 ? 3.884 15.509 1.154 1.00 89.56 170 MET A N 1
ATOM 1371 C CA . MET A 1 170 ? 2.876 14.698 0.481 1.00 89.56 170 MET A CA 1
ATOM 1372 C C . MET A 1 170 ? 2.279 13.640 1.412 1.00 89.56 170 MET A C 1
ATOM 1374 O O . MET A 1 170 ? 2.993 12.956 2.153 1.00 89.56 170 MET A O 1
ATOM 1378 N N . ASN A 1 171 ? 0.970 13.426 1.281 1.00 90.19 171 ASN A N 1
ATOM 1379 C CA . ASN A 1 171 ? 0.287 12.326 1.948 1.00 90.19 171 ASN A CA 1
ATOM 1380 C C . ASN A 1 171 ? 0.773 10.974 1.393 1.00 90.19 171 ASN A C 1
ATOM 1382 O O . ASN A 1 171 ? 1.030 10.857 0.188 1.00 90.19 171 ASN A O 1
ATOM 1386 N N . PRO A 1 172 ? 0.809 9.897 2.200 1.00 90.06 172 PRO A N 1
ATOM 1387 C CA . PRO A 1 172 ? 1.199 8.564 1.730 1.00 90.06 172 PRO A CA 1
ATOM 1388 C C . PRO A 1 172 ? 0.415 8.093 0.497 1.00 90.06 172 PRO A C 1
ATOM 1390 O O . PRO A 1 172 ? 0.980 7.473 -0.407 1.00 90.06 172 PRO A O 1
ATOM 1393 N N . ARG A 1 173 ? -0.875 8.451 0.414 1.00 92.00 173 ARG A N 1
ATOM 1394 C CA . ARG A 1 173 ? -1.741 8.156 -0.736 1.00 92.00 173 ARG A CA 1
ATOM 1395 C C . ARG A 1 173 ? -1.275 8.856 -2.017 1.00 92.00 173 ARG A C 1
ATOM 1397 O O . ARG A 1 173 ? -1.217 8.220 -3.068 1.00 92.00 173 ARG A O 1
ATOM 1404 N N . GLN A 1 174 ? -0.915 10.135 -1.925 1.00 93.12 174 GLN A N 1
ATOM 1405 C CA . GLN A 1 174 ? -0.390 10.923 -3.045 1.00 93.12 174 GLN A CA 1
ATOM 1406 C C . GLN A 1 174 ? 0.969 10.382 -3.512 1.00 93.12 174 GLN A C 1
ATOM 1408 O O . GLN A 1 174 ? 1.189 10.234 -4.714 1.00 93.12 174 GLN A O 1
ATOM 1413 N N . ILE A 1 175 ? 1.849 10.006 -2.574 1.00 93.44 175 ILE A N 1
ATOM 1414 C CA . ILE A 1 175 ? 3.150 9.390 -2.882 1.00 93.44 175 ILE A CA 1
ATOM 1415 C C . ILE A 1 175 ? 2.949 8.090 -3.669 1.00 93.44 175 ILE A C 1
ATOM 1417 O O . ILE A 1 175 ? 3.541 7.910 -4.734 1.00 93.44 175 ILE A O 1
ATOM 1421 N N . LEU A 1 176 ? 2.084 7.193 -3.187 1.00 93.81 176 LEU A N 1
ATOM 1422 C CA . LEU A 1 176 ? 1.802 5.927 -3.868 1.00 93.81 176 LEU A CA 1
ATOM 1423 C C . LEU A 1 176 ? 1.174 6.133 -5.245 1.00 93.81 176 LEU A C 1
ATOM 1425 O O . LEU A 1 176 ? 1.541 5.444 -6.198 1.00 93.81 176 LEU A O 1
ATOM 1429 N N . TYR A 1 177 ? 0.264 7.097 -5.373 1.00 93.12 177 TYR A N 1
ATOM 1430 C CA . TYR A 1 177 ? -0.318 7.427 -6.665 1.00 93.12 177 TYR A CA 1
ATOM 1431 C C . TYR A 1 177 ? 0.751 7.925 -7.644 1.00 93.12 177 TYR A C 1
ATOM 1433 O O . TYR A 1 177 ? 0.896 7.377 -8.734 1.00 93.12 177 TYR A O 1
ATOM 1441 N N . TRP A 1 178 ? 1.560 8.911 -7.254 1.00 92.31 178 TRP A N 1
ATOM 1442 C CA . TRP A 1 178 ? 2.501 9.562 -8.164 1.00 92.31 178 TRP A CA 1
ATOM 1443 C C . TRP A 1 178 ? 3.712 8.703 -8.537 1.00 92.31 178 TRP A C 1
ATOM 1445 O O . TRP A 1 178 ? 4.154 8.736 -9.688 1.00 92.31 178 TRP A O 1
ATOM 1455 N N . TYR A 1 179 ? 4.258 7.955 -7.576 1.00 92.31 179 TYR A N 1
ATOM 1456 C CA . TYR A 1 179 ? 5.513 7.217 -7.738 1.00 92.31 179 TYR A CA 1
ATOM 1457 C C . TYR A 1 179 ? 5.307 5.758 -8.157 1.00 92.31 179 TYR A C 1
ATOM 1459 O O . TYR A 1 179 ? 6.250 5.148 -8.653 1.00 92.31 179 TYR A O 1
ATOM 1467 N N . TRP A 1 180 ? 4.099 5.203 -8.019 1.00 93.75 180 TRP A N 1
ATOM 1468 C CA . TRP A 1 180 ? 3.846 3.785 -8.287 1.00 93.75 180 TRP A CA 1
ATOM 1469 C C . TRP A 1 180 ? 2.623 3.531 -9.172 1.00 93.75 180 TRP A C 1
ATOM 1471 O O . TRP A 1 180 ? 2.771 2.942 -10.240 1.00 93.75 180 TRP A O 1
ATOM 1481 N N . ALA A 1 181 ? 1.434 4.005 -8.797 1.00 92.12 181 ALA A N 1
ATOM 1482 C CA . ALA A 1 181 ? 0.176 3.653 -9.468 1.00 92.12 181 ALA A CA 1
ATOM 1483 C C . ALA A 1 181 ? -0.113 4.467 -10.752 1.00 92.12 181 ALA A C 1
ATOM 1485 O O . ALA A 1 181 ? -1.255 4.830 -11.031 1.00 92.12 181 ALA A O 1
ATOM 1486 N N . ARG A 1 182 ? 0.919 4.755 -11.556 1.00 92.81 182 ARG A N 1
ATOM 1487 C CA . ARG A 1 182 ? 0.805 5.455 -12.845 1.00 92.81 182 ARG A CA 1
ATOM 1488 C C . ARG A 1 182 ? 1.361 4.611 -13.970 1.00 92.81 182 ARG A C 1
ATOM 1490 O O . ARG A 1 182 ? 2.428 4.017 -13.838 1.00 92.81 182 ARG A O 1
ATOM 1497 N N . TRP A 1 183 ? 0.707 4.686 -15.129 1.00 90.31 183 TRP A N 1
ATOM 1498 C CA . TRP A 1 183 ? 1.181 4.034 -16.350 1.00 90.31 183 TRP A CA 1
ATOM 1499 C C . TRP A 1 183 ? 2.633 4.380 -16.671 1.00 90.31 183 TRP A C 1
ATOM 1501 O O . TRP A 1 183 ? 3.372 3.495 -17.057 1.00 90.31 183 TRP A O 1
ATOM 1511 N N . GLY A 1 184 ? 3.089 5.614 -16.428 1.00 88.56 184 GLY A N 1
ATOM 1512 C CA . GLY A 1 184 ? 4.485 6.018 -16.650 1.00 88.56 184 GLY A CA 1
ATOM 1513 C C . GLY A 1 184 ? 5.525 5.401 -15.699 1.00 88.56 184 GLY A C 1
ATOM 1514 O O . GLY A 1 184 ? 6.718 5.559 -15.942 1.00 88.56 184 GLY A O 1
ATOM 1515 N N . CYS A 1 185 ? 5.109 4.703 -14.639 1.00 90.56 185 CYS A N 1
ATOM 1516 C CA . CYS A 1 185 ? 5.999 4.078 -13.656 1.00 90.56 185 CYS A CA 1
ATOM 1517 C C . CYS A 1 185 ? 6.181 2.566 -13.862 1.00 90.56 185 CYS A C 1
ATOM 1519 O O . CYS A 1 185 ? 6.882 1.943 -13.072 1.00 90.56 185 CYS A O 1
ATOM 1521 N N . TRP A 1 186 ? 5.604 1.969 -14.913 1.00 89.19 186 TRP A N 1
ATOM 1522 C CA . TRP A 1 186 ? 5.608 0.513 -15.133 1.00 89.19 186 TRP A CA 1
ATOM 1523 C C . TRP A 1 186 ? 7.005 -0.128 -15.163 1.00 89.19 186 TRP A C 1
ATOM 1525 O O . TRP A 1 186 ? 7.167 -1.278 -14.766 1.00 89.19 186 TRP A O 1
ATOM 1535 N N . TYR A 1 187 ? 8.010 0.615 -15.631 1.00 88.62 187 TYR A N 1
ATOM 1536 C CA . TYR A 1 187 ? 9.396 0.159 -15.716 1.00 88.62 187 TYR A CA 1
ATOM 1537 C C . TYR A 1 187 ? 10.195 0.437 -14.433 1.00 88.62 187 TYR A C 1
ATOM 1539 O O . TYR A 1 187 ? 11.341 0.030 -14.321 1.00 88.62 187 TYR A O 1
ATOM 1547 N N . ARG A 1 188 ? 9.652 1.175 -13.463 1.00 91.56 188 ARG A N 1
ATOM 1548 C CA . ARG A 1 188 ? 10.388 1.564 -12.252 1.00 91.56 188 ARG A CA 1
ATOM 1549 C C . ARG A 1 188 ? 10.263 0.493 -11.174 1.00 91.56 188 ARG A C 1
ATOM 1551 O O . ARG A 1 188 ? 9.320 -0.298 -11.167 1.00 91.56 188 ARG A O 1
ATOM 1558 N N . TYR A 1 189 ? 11.205 0.469 -10.233 1.00 90.81 189 TYR A N 1
ATOM 1559 C CA . TYR A 1 189 ? 11.081 -0.418 -9.079 1.00 90.81 189 TYR A CA 1
ATOM 1560 C C . TYR A 1 189 ? 9.870 -0.055 -8.221 1.00 90.81 189 TYR A C 1
ATOM 1562 O O . TYR A 1 189 ? 9.597 1.115 -7.958 1.00 90.81 189 TYR A O 1
ATOM 1570 N N . GLN A 1 190 ? 9.172 -1.084 -7.744 1.00 92.44 190 GLN A N 1
ATOM 1571 C CA . GLN A 1 190 ? 8.020 -0.909 -6.870 1.00 92.44 190 GLN A CA 1
ATOM 1572 C C . GLN A 1 190 ? 8.475 -0.425 -5.480 1.00 92.44 190 GLN A C 1
ATOM 1574 O O . GLN A 1 190 ? 9.344 -1.064 -4.877 1.00 92.44 190 GLN A O 1
ATOM 1579 N N . PRO A 1 191 ? 7.889 0.654 -4.925 1.00 93.81 191 PRO A N 1
ATOM 1580 C CA . PRO A 1 191 ? 8.184 1.119 -3.573 1.00 93.81 191 PRO A CA 1
ATOM 1581 C C . PRO A 1 191 ? 7.457 0.258 -2.530 1.00 93.81 191 PRO A C 1
ATOM 1583 O O . PRO A 1 191 ? 6.487 0.678 -1.901 1.00 93.81 191 PRO A O 1
ATOM 1586 N N . LEU A 1 192 ? 7.925 -0.982 -2.363 1.00 92.62 192 LEU A N 1
ATOM 1587 C CA . LEU A 1 192 ? 7.285 -1.994 -1.516 1.00 92.62 192 LEU A CA 1
ATOM 1588 C C . LEU A 1 192 ? 7.139 -1.546 -0.059 1.00 92.62 192 LEU A C 1
ATOM 1590 O O . LEU A 1 192 ? 6.124 -1.842 0.566 1.00 92.62 192 LEU A O 1
ATOM 1594 N N . ASP A 1 193 ? 8.109 -0.805 0.477 1.00 91.06 193 ASP A N 1
ATOM 1595 C CA . ASP A 1 193 ? 8.045 -0.339 1.861 1.00 91.06 193 ASP A CA 1
ATOM 1596 C C . ASP A 1 193 ? 6.923 0.695 2.080 1.00 91.06 193 ASP A C 1
ATOM 1598 O O . ASP A 1 193 ? 6.229 0.632 3.096 1.00 91.06 193 ASP A O 1
ATOM 1602 N N . HIS A 1 194 ? 6.686 1.594 1.116 1.00 92.44 194 HIS A N 1
ATOM 1603 C CA . HIS A 1 194 ? 5.569 2.549 1.153 1.00 92.44 194 HIS A CA 1
ATOM 1604 C C . HIS A 1 194 ? 4.219 1.842 1.003 1.00 92.44 194 HIS A C 1
ATOM 1606 O O . HIS A 1 194 ? 3.279 2.148 1.736 1.00 92.44 194 HIS A O 1
ATOM 1612 N N . ILE A 1 195 ? 4.130 0.859 0.097 1.00 93.44 195 ILE A N 1
ATOM 1613 C CA . ILE A 1 195 ? 2.919 0.041 -0.098 1.00 93.44 195 ILE A CA 1
ATOM 1614 C C . ILE A 1 195 ? 2.590 -0.703 1.199 1.00 93.44 195 ILE A C 1
ATOM 1616 O O . ILE A 1 195 ? 1.455 -0.659 1.667 1.00 93.44 195 ILE A O 1
ATOM 1620 N N . ARG A 1 196 ? 3.595 -1.337 1.812 1.00 91.44 196 ARG A N 1
ATOM 1621 C CA . ARG A 1 196 ? 3.481 -2.063 3.082 1.00 91.44 196 ARG A CA 1
ATOM 1622 C C . ARG A 1 196 ? 3.053 -1.152 4.228 1.00 91.44 196 ARG A C 1
ATOM 1624 O O . ARG A 1 196 ? 2.226 -1.550 5.039 1.00 91.44 196 ARG A O 1
ATOM 1631 N N . GLN A 1 197 ? 3.591 0.064 4.309 1.00 88.19 197 GLN A N 1
ATOM 1632 C CA . GLN A 1 197 ? 3.216 1.013 5.357 1.00 88.19 197 GLN A CA 1
ATOM 1633 C C . GLN A 1 197 ? 1.752 1.461 5.238 1.00 88.19 197 GLN A C 1
ATOM 1635 O O . GLN A 1 197 ? 1.068 1.560 6.257 1.00 88.19 197 GLN A O 1
ATOM 1640 N N . TYR A 1 198 ? 1.276 1.711 4.017 1.00 90.50 198 TYR A N 1
ATOM 1641 C CA . TYR A 1 198 ? -0.070 2.231 3.771 1.00 90.50 198 TYR A CA 1
ATOM 1642 C C . TYR A 1 198 ? -1.154 1.145 3.772 1.00 90.50 198 TYR A C 1
ATOM 1644 O O . TYR A 1 198 ? -2.174 1.289 4.435 1.00 90.50 198 TYR A O 1
ATOM 1652 N N . TYR A 1 199 ? -0.932 0.044 3.052 1.00 90.06 199 TYR A N 1
ATOM 1653 C CA . TYR A 1 199 ? -1.910 -1.039 2.901 1.00 90.06 199 TYR A CA 1
ATOM 1654 C C . TYR A 1 199 ? -1.713 -2.195 3.892 1.00 90.06 199 TYR A C 1
ATOM 1656 O O . TYR A 1 199 ? -2.557 -3.085 3.992 1.00 90.06 199 TYR A O 1
ATOM 1664 N N . GLY A 1 200 ? -0.596 -2.211 4.618 1.00 89.19 200 GLY A N 1
ATOM 1665 C CA . GLY A 1 200 ? -0.230 -3.293 5.522 1.00 89.19 200 GLY A CA 1
ATOM 1666 C C . GLY A 1 200 ? 0.543 -4.432 4.849 1.00 89.19 200 GLY A C 1
ATOM 1667 O O . GLY A 1 200 ? 0.760 -4.478 3.634 1.00 89.19 200 GLY A O 1
ATOM 1668 N N . GLU A 1 201 ? 0.958 -5.388 5.678 1.00 89.25 201 GLU A N 1
ATOM 1669 C CA . GLU A 1 201 ? 1.854 -6.488 5.297 1.00 89.25 201 GLU A CA 1
ATOM 1670 C C . GLU A 1 201 ? 1.270 -7.415 4.232 1.00 89.25 201 GLU A C 1
ATOM 1672 O O . GLU A 1 201 ? 1.965 -7.802 3.297 1.00 89.25 201 GLU A O 1
ATOM 1677 N N . LYS A 1 202 ? -0.021 -7.750 4.338 1.00 91.81 202 LYS A N 1
ATOM 1678 C CA . LYS A 1 202 ? -0.676 -8.700 3.428 1.00 91.81 202 LYS A CA 1
ATOM 1679 C C . LYS A 1 202 ? -0.640 -8.211 1.978 1.00 91.81 202 LYS A C 1
ATOM 1681 O O . LYS A 1 202 ? -0.300 -8.968 1.072 1.00 91.81 202 LYS A O 1
ATOM 1686 N N . ILE A 1 203 ? -0.970 -6.938 1.767 1.00 93.69 203 ILE A N 1
ATOM 1687 C CA . ILE A 1 203 ? -0.989 -6.319 0.437 1.00 93.69 203 ILE A CA 1
ATOM 1688 C C . ILE A 1 203 ? 0.441 -6.028 -0.035 1.00 93.69 203 ILE A C 1
ATOM 1690 O O . ILE A 1 203 ? 0.763 -6.284 -1.195 1.00 93.69 203 ILE A O 1
ATOM 1694 N N . GLY A 1 204 ? 1.326 -5.576 0.860 1.00 93.62 204 GLY A N 1
ATOM 1695 C CA . GLY A 1 204 ? 2.748 -5.413 0.546 1.00 93.62 204 GLY A CA 1
ATOM 1696 C C . GLY A 1 204 ? 3.393 -6.712 0.049 1.00 93.62 204 GLY A C 1
ATOM 1697 O O . GLY A 1 204 ? 4.083 -6.710 -0.971 1.00 93.62 204 GLY A O 1
ATOM 1698 N N . PHE A 1 205 ? 3.108 -7.839 0.709 1.00 95.31 205 PHE A N 1
ATOM 1699 C CA . PHE A 1 205 ? 3.596 -9.158 0.307 1.00 95.31 205 PHE A CA 1
ATOM 1700 C C . PHE A 1 205 ? 3.032 -9.604 -1.044 1.00 95.31 205 PHE A C 1
ATOM 1702 O O . PHE A 1 205 ? 3.778 -10.119 -1.874 1.00 95.31 205 PHE A O 1
ATOM 1709 N N . TYR A 1 206 ? 1.742 -9.365 -1.298 1.00 96.50 206 TYR A N 1
ATOM 1710 C CA . TYR A 1 206 ? 1.132 -9.648 -2.597 1.00 96.50 206 TYR A CA 1
ATOM 1711 C C . TYR A 1 206 ? 1.879 -8.946 -3.743 1.00 96.50 206 TYR A C 1
ATOM 1713 O O . TYR A 1 206 ? 2.257 -9.592 -4.721 1.00 96.50 206 TYR A O 1
ATOM 1721 N N . PHE A 1 207 ? 2.161 -7.647 -3.609 1.00 95.94 207 PHE A N 1
ATOM 1722 C CA . PHE A 1 207 ? 2.889 -6.901 -4.640 1.00 95.94 207 PHE A CA 1
ATOM 1723 C C . PHE A 1 207 ? 4.360 -7.308 -4.751 1.00 95.94 207 PHE A C 1
ATOM 1725 O O . PHE A 1 207 ? 4.889 -7.386 -5.862 1.00 95.94 207 PHE A O 1
ATOM 1732 N N . ALA A 1 208 ? 5.008 -7.638 -3.632 1.00 95.12 208 ALA A N 1
ATOM 1733 C CA . ALA A 1 208 ? 6.361 -8.186 -3.643 1.00 95.12 208 ALA A CA 1
ATOM 1734 C C . ALA A 1 208 ? 6.424 -9.508 -4.426 1.00 95.12 208 ALA A C 1
ATOM 1736 O O . ALA A 1 208 ? 7.298 -9.689 -5.276 1.00 95.12 208 ALA A O 1
ATOM 1737 N N . TRP A 1 209 ? 5.461 -10.403 -4.190 1.00 96.12 209 TRP A N 1
ATOM 1738 C CA . TRP A 1 209 ? 5.343 -11.666 -4.912 1.00 96.12 209 TRP A CA 1
ATOM 1739 C C . TRP A 1 209 ? 5.058 -11.453 -6.398 1.00 96.12 209 TRP A C 1
ATOM 1741 O O . TRP A 1 209 ? 5.701 -12.070 -7.245 1.00 96.12 209 TRP A O 1
ATOM 1751 N N . LEU A 1 210 ? 4.139 -10.544 -6.729 1.00 94.75 210 LEU A N 1
ATOM 1752 C CA . LEU A 1 210 ? 3.820 -10.202 -8.111 1.00 94.75 210 LEU A CA 1
ATOM 1753 C C . LEU A 1 210 ? 5.053 -9.683 -8.864 1.00 94.75 210 LEU A C 1
ATOM 1755 O O . LEU A 1 210 ? 5.317 -10.130 -9.976 1.00 94.75 210 LEU A O 1
ATOM 1759 N N . GLY A 1 211 ? 5.826 -8.778 -8.254 1.00 92.75 211 GLY A N 1
ATOM 1760 C CA . GLY A 1 211 ? 7.061 -8.255 -8.842 1.00 92.75 211 GLY A CA 1
ATOM 1761 C C . GLY A 1 211 ? 8.137 -9.326 -9.036 1.00 92.75 211 GLY A C 1
ATOM 1762 O O . GLY A 1 211 ? 8.828 -9.333 -10.052 1.00 92.75 211 GLY A O 1
ATOM 1763 N N . LEU A 1 212 ? 8.257 -10.264 -8.093 1.00 93.56 212 LEU A N 1
ATOM 1764 C CA . LEU A 1 212 ? 9.144 -11.416 -8.242 1.00 93.56 212 LEU A CA 1
ATOM 1765 C C . LEU A 1 212 ? 8.693 -12.303 -9.410 1.00 93.56 212 LEU A C 1
ATOM 1767 O O . LEU A 1 212 ? 9.504 -12.673 -10.255 1.00 93.56 212 LEU A O 1
ATOM 1771 N N . TYR A 1 213 ? 7.402 -12.619 -9.480 1.00 95.44 213 TYR A N 1
ATOM 1772 C CA . TYR A 1 213 ? 6.836 -13.474 -10.518 1.00 95.44 213 TYR A CA 1
ATOM 1773 C C . TYR A 1 213 ? 7.043 -12.894 -11.923 1.00 95.44 213 TYR A C 1
ATOM 1775 O O . TYR A 1 213 ? 7.518 -13.595 -12.816 1.00 95.44 213 TYR A O 1
ATOM 1783 N N . THR A 1 214 ? 6.773 -11.601 -12.122 1.00 93.44 214 THR A N 1
ATOM 1784 C CA . THR A 1 214 ? 7.010 -10.941 -13.416 1.00 93.44 214 THR A CA 1
ATOM 1785 C C . THR A 1 214 ? 8.493 -10.895 -13.781 1.00 93.44 214 THR A C 1
ATOM 1787 O O . THR A 1 214 ? 8.833 -11.079 -14.951 1.00 93.44 214 THR A O 1
ATOM 1790 N N . ALA A 1 215 ? 9.387 -10.737 -12.800 1.00 91.38 215 ALA A N 1
ATOM 1791 C CA . ALA A 1 215 ? 10.828 -10.807 -13.031 1.00 91.38 215 ALA A CA 1
ATOM 1792 C C . ALA A 1 215 ? 11.282 -12.200 -13.507 1.00 91.38 215 ALA A C 1
ATOM 1794 O O . ALA A 1 215 ? 12.137 -12.281 -14.385 1.00 91.38 215 ALA A O 1
ATOM 1795 N N . TRP A 1 216 ? 10.692 -13.287 -12.994 1.00 93.88 216 TRP A N 1
ATOM 1796 C CA . TRP A 1 216 ? 10.975 -14.658 -13.453 1.00 93.88 216 TRP A CA 1
ATOM 1797 C C . TRP A 1 216 ? 10.374 -14.985 -14.822 1.00 93.88 216 TRP A C 1
ATOM 1799 O O . TRP A 1 216 ? 10.936 -15.797 -15.559 1.00 93.88 216 TRP A O 1
ATOM 1809 N N . LEU A 1 217 ? 9.270 -14.340 -15.201 1.00 95.06 217 LEU A N 1
ATOM 1810 C CA . LEU A 1 217 ? 8.705 -14.485 -16.543 1.00 95.06 217 LEU A CA 1
ATOM 1811 C C . LEU A 1 217 ? 9.586 -13.852 -17.623 1.00 95.06 217 LEU A C 1
ATOM 1813 O O . LEU A 1 217 ? 9.588 -14.335 -18.751 1.00 95.06 217 LEU A O 1
ATOM 1817 N N . LEU A 1 218 ? 10.355 -12.811 -17.298 1.00 92.56 218 LEU A N 1
ATOM 1818 C CA . LEU A 1 218 ? 11.209 -12.121 -18.265 1.00 92.56 218 LEU A CA 1
ATOM 1819 C C . LEU A 1 218 ? 12.243 -13.045 -18.949 1.00 92.56 218 LEU A C 1
ATOM 1821 O O . LEU A 1 218 ? 12.247 -13.094 -20.180 1.00 92.56 218 LEU A O 1
ATOM 1825 N N . PRO A 1 219 ? 13.091 -13.817 -18.236 1.00 94.44 219 PRO A N 1
ATOM 1826 C CA . PRO A 1 219 ? 14.017 -14.748 -18.882 1.00 94.44 219 PRO A CA 1
ATOM 1827 C C . PRO A 1 219 ? 13.293 -15.864 -19.644 1.00 94.44 219 PRO A C 1
ATOM 1829 O O . PRO A 1 219 ? 13.731 -16.232 -20.733 1.00 94.44 219 PRO A O 1
ATOM 1832 N N . ALA A 1 220 ? 12.167 -16.367 -19.128 1.00 96.06 220 ALA A N 1
ATOM 1833 C CA . ALA A 1 220 ? 11.363 -17.369 -19.828 1.00 96.06 220 ALA A CA 1
ATOM 1834 C C . ALA A 1 220 ? 10.809 -16.827 -21.159 1.00 96.06 220 ALA A C 1
ATOM 1836 O O . ALA A 1 220 ? 10.877 -17.505 -22.183 1.00 96.06 220 ALA A O 1
ATOM 1837 N N . ALA A 1 221 ? 10.331 -15.579 -21.167 1.00 97.19 221 ALA A N 1
ATOM 1838 C CA . ALA A 1 221 ? 9.862 -14.896 -22.367 1.00 97.19 221 ALA A CA 1
ATOM 1839 C C . ALA A 1 221 ? 10.995 -14.670 -23.378 1.00 97.19 221 ALA A C 1
ATOM 1841 O O . ALA A 1 221 ? 10.791 -14.894 -24.568 1.00 97.19 221 ALA A O 1
ATOM 1842 N N . ILE A 1 222 ? 12.197 -14.296 -22.922 1.00 96.62 222 ILE A N 1
ATOM 1843 C CA . ILE A 1 222 ? 13.373 -14.144 -23.794 1.00 96.62 222 ILE A CA 1
ATOM 1844 C C . ILE A 1 222 ? 13.692 -15.468 -24.498 1.00 96.62 222 ILE A C 1
ATOM 1846 O O . ILE A 1 222 ? 13.834 -15.487 -25.719 1.00 96.62 222 ILE A O 1
ATOM 1850 N N . VAL A 1 223 ? 13.751 -16.582 -23.761 1.00 97.44 223 VAL A N 1
ATOM 1851 C CA . VAL A 1 223 ? 13.989 -17.912 -24.351 1.00 97.44 223 VAL A CA 1
ATOM 1852 C C . VAL A 1 223 ? 12.881 -18.283 -25.340 1.00 97.44 223 VAL A C 1
ATOM 1854 O O . VAL A 1 223 ? 13.179 -18.733 -26.445 1.00 97.44 223 VAL A O 1
ATOM 1857 N N . GLY A 1 224 ? 11.615 -18.043 -24.984 1.00 97.19 224 GLY A N 1
ATOM 1858 C CA . GLY A 1 224 ? 10.474 -18.296 -25.866 1.00 97.19 224 GLY A CA 1
ATOM 1859 C C . GLY A 1 224 ? 10.553 -17.518 -27.182 1.00 97.19 224 GLY A C 1
ATOM 1860 O O . GLY A 1 224 ? 10.358 -18.096 -28.250 1.00 97.19 224 GLY A O 1
ATOM 1861 N N . ILE A 1 225 ? 10.912 -16.232 -27.123 1.00 97.56 225 ILE A N 1
ATOM 1862 C CA . ILE A 1 225 ? 11.104 -15.389 -28.311 1.00 97.56 225 ILE A CA 1
ATOM 1863 C C . ILE A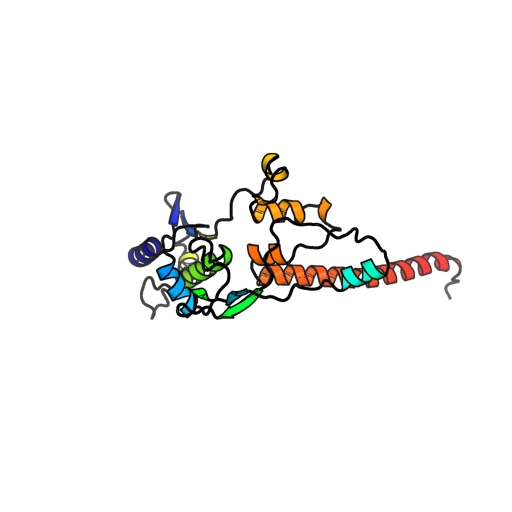 1 225 ? 12.267 -15.909 -29.166 1.00 97.56 225 ILE A C 1
ATOM 1865 O O . ILE A 1 225 ? 12.127 -15.992 -30.382 1.00 97.56 225 ILE A O 1
ATOM 1869 N N . LEU A 1 226 ? 13.394 -16.303 -28.564 1.00 97.00 226 LEU A N 1
ATOM 1870 C CA . LEU A 1 226 ? 14.545 -16.830 -29.309 1.00 97.00 226 LEU A CA 1
ATOM 1871 C C . LEU A 1 226 ? 14.209 -18.121 -30.066 1.00 97.00 226 LEU A C 1
ATOM 1873 O O . LEU A 1 226 ? 14.544 -18.244 -31.243 1.00 97.00 226 LEU A O 1
ATOM 1877 N N . VAL A 1 227 ? 13.516 -19.061 -29.417 1.00 96.38 227 VAL A N 1
ATOM 1878 C CA . VAL A 1 227 ? 13.080 -20.317 -30.051 1.00 96.38 227 VAL A CA 1
ATOM 1879 C C . VAL A 1 227 ? 12.075 -20.040 -31.170 1.00 96.38 227 VAL A C 1
ATOM 1881 O O . VAL A 1 227 ? 12.178 -20.625 -32.247 1.00 96.38 227 VAL A O 1
ATOM 1884 N N . PHE A 1 228 ? 11.138 -19.115 -30.949 1.00 95.94 228 PHE A N 1
ATOM 1885 C CA . PHE A 1 228 ? 10.172 -18.707 -31.966 1.00 95.94 228 PHE A CA 1
ATOM 1886 C C . PHE A 1 228 ? 10.859 -18.106 -33.202 1.00 95.94 228 PHE A C 1
ATOM 1888 O O . PHE A 1 228 ? 10.573 -18.515 -34.325 1.00 95.94 228 PHE A O 1
ATOM 1895 N N . LEU A 1 229 ? 11.818 -17.196 -33.005 1.00 95.69 229 LEU A N 1
ATOM 1896 C CA . LEU A 1 229 ? 12.595 -16.600 -34.096 1.00 95.69 229 LEU A CA 1
ATOM 1897 C C . LEU A 1 229 ? 13.437 -17.643 -34.844 1.00 95.69 229 LEU A C 1
ATOM 1899 O O . LEU A 1 229 ? 13.493 -17.607 -36.071 1.00 95.69 229 LEU A O 1
ATOM 1903 N N . TYR A 1 230 ? 14.048 -18.596 -34.136 1.00 94.06 230 TYR A N 1
ATOM 1904 C CA . TYR A 1 230 ? 14.782 -19.700 -34.762 1.00 94.06 230 TYR A CA 1
ATOM 1905 C C . TYR A 1 230 ? 13.875 -20.568 -35.650 1.00 94.06 230 TYR A C 1
ATOM 1907 O O . TYR A 1 230 ? 14.252 -20.918 -36.772 1.00 94.06 230 TYR A O 1
ATOM 1915 N N . GLY A 1 231 ? 12.658 -20.861 -35.179 1.00 93.06 231 GLY A N 1
ATOM 1916 C CA . GLY A 1 231 ? 11.641 -21.562 -35.962 1.00 93.06 231 GLY A CA 1
ATOM 1917 C C . GLY A 1 231 ? 11.249 -20.803 -37.232 1.00 93.06 231 GLY A C 1
ATOM 1918 O O . GLY A 1 231 ? 11.182 -21.408 -38.298 1.00 93.06 231 GLY A O 1
ATOM 1919 N N . LEU A 1 232 ? 11.070 -19.479 -37.145 1.00 92.19 232 LEU A N 1
ATOM 1920 C CA . LEU A 1 232 ? 10.764 -18.640 -38.311 1.00 92.19 232 LEU A CA 1
ATOM 1921 C C . LEU A 1 232 ? 11.889 -18.630 -39.353 1.00 92.19 232 LEU A C 1
ATOM 1923 O O . LEU A 1 232 ? 11.607 -18.647 -40.547 1.00 92.19 232 LEU A O 1
ATOM 1927 N N . VAL A 1 233 ? 13.154 -18.614 -38.921 1.00 90.81 233 VAL A N 1
ATOM 1928 C CA . VAL A 1 233 ? 14.303 -18.643 -39.844 1.00 90.81 233 VAL A CA 1
ATOM 1929 C C . VAL A 1 233 ? 14.418 -20.001 -40.543 1.00 90.81 233 VAL A C 1
ATOM 1931 O O . VAL A 1 233 ? 14.653 -20.047 -41.744 1.00 90.81 233 VAL A O 1
ATOM 1934 N N . THR A 1 234 ? 14.199 -21.100 -39.820 1.00 89.56 234 THR A N 1
ATOM 1935 C CA . THR A 1 234 ? 14.397 -22.475 -40.332 1.00 89.56 234 THR A CA 1
ATOM 1936 C C . THR A 1 234 ? 13.171 -23.020 -41.091 1.00 89.56 234 THR A C 1
ATOM 1938 O O . THR A 1 234 ? 13.186 -24.126 -41.634 1.00 89.56 234 THR A O 1
ATOM 1941 N N . MET A 1 235 ? 12.082 -22.249 -41.145 1.00 84.31 235 MET A N 1
ATOM 1942 C CA . MET A 1 235 ? 10.780 -22.682 -41.663 1.00 84.31 235 MET A CA 1
ATOM 1943 C C . MET A 1 235 ? 10.787 -23.026 -43.161 1.00 84.31 235 MET A C 1
ATOM 1945 O O . MET A 1 235 ? 10.016 -23.877 -43.589 1.00 84.31 235 MET A O 1
ATOM 1949 N N . ASN A 1 236 ? 11.653 -22.386 -43.954 1.00 79.56 236 ASN A N 1
ATOM 1950 C CA . ASN A 1 236 ? 11.743 -22.617 -45.403 1.00 79.56 236 ASN A CA 1
ATOM 1951 C C . ASN A 1 236 ? 12.770 -23.692 -45.794 1.00 79.56 236 ASN A C 1
ATOM 1953 O O . ASN A 1 236 ? 12.734 -24.178 -46.921 1.00 79.56 236 ASN A O 1
ATOM 1957 N N . ASP A 1 237 ? 13.664 -24.067 -44.877 1.00 77.25 237 ASP A N 1
ATOM 1958 C CA . ASP A 1 237 ? 14.739 -25.036 -45.131 1.00 77.25 237 ASP A CA 1
ATOM 1959 C C . ASP A 1 237 ? 14.335 -26.472 -44.759 1.00 77.25 237 ASP A C 1
ATOM 1961 O O . ASP A 1 237 ? 15.057 -27.433 -45.032 1.00 77.25 237 ASP A O 1
ATOM 1965 N N . SER A 1 238 ? 13.174 -26.637 -44.123 1.00 68.31 238 SER A N 1
ATOM 1966 C CA . SER A 1 238 ? 12.657 -27.935 -43.703 1.00 68.31 238 SER A CA 1
ATOM 1967 C C . SER A 1 238 ? 11.752 -28.517 -44.788 1.00 68.31 238 SER A C 1
ATOM 1969 O O . SER A 1 238 ? 10.621 -28.082 -44.976 1.00 68.31 238 SER A O 1
ATOM 1971 N N . ILE A 1 239 ? 12.248 -29.530 -45.503 1.00 66.25 239 ILE A N 1
ATOM 1972 C CA . ILE A 1 239 ? 11.406 -30.390 -46.343 1.00 66.25 239 ILE A CA 1
ATOM 1973 C C . ILE A 1 239 ? 10.593 -31.268 -45.379 1.00 66.25 239 ILE A C 1
ATOM 1975 O O . ILE A 1 239 ? 11.201 -32.083 -44.676 1.00 66.25 239 ILE A O 1
ATOM 1979 N N . PRO A 1 240 ? 9.261 -31.105 -45.277 1.00 70.00 240 PRO A N 1
ATOM 1980 C CA . PRO A 1 240 ? 8.455 -32.008 -44.468 1.00 70.00 240 PRO A CA 1
ATOM 1981 C C . PRO A 1 240 ? 8.519 -33.411 -45.088 1.00 70.00 240 PRO A C 1
ATOM 1983 O O . PRO A 1 240 ? 8.388 -33.552 -46.305 1.00 70.00 240 PRO A O 1
ATOM 1986 N N . ALA A 1 241 ? 8.789 -34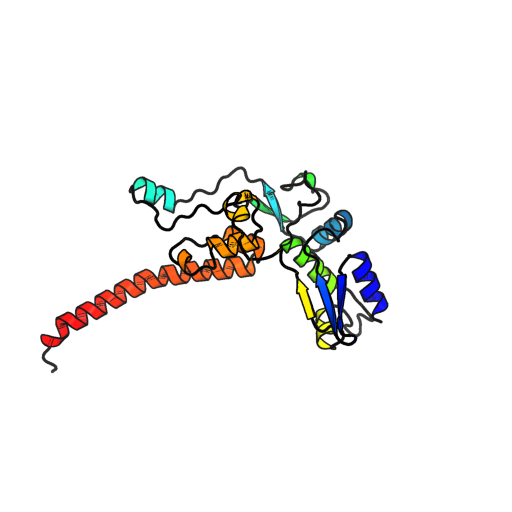.413 -44.249 1.00 57.22 241 ALA A N 1
ATOM 1987 C CA . ALA A 1 241 ? 8.846 -35.822 -44.641 1.00 57.22 241 ALA A CA 1
ATOM 1988 C C . ALA A 1 241 ? 7.479 -36.359 -45.089 1.00 57.22 241 ALA A C 1
ATOM 1990 O O . ALA A 1 241 ? 6.455 -35.905 -44.525 1.00 57.22 241 ALA A O 1
#

Sequence (241 aa):
MLKLFERCLIMWAVTESAEDDINLHIILPAHHLIPLHSFCEYADDVVLGCKKSTSTRRINWSASVLAALRIPNIMQQAVPNPPTDYYTCQFRKSKLERFLGSSERETYFTSTQRHQVAYEILSTQAYGSRKKAQVGIDRLIEEDVYSAAYVIHEGPYEVTQEDLQHPEKMNPRQILYWYWARWGCWYRYQPLDHIRQYYGEKIGFYFAWLGLYTAWLLPAAIVGILVFLYGLVTMNDSIPA

Radius of gyration: 24.91 Å; chains: 1; bounding box: 64×59×76 Å

InterPro domains:
  IPR007632 Anoctamin [PTHR12308] (78-237)
  IPR032394 Anoctamin, dimerisation domain [PF16178] (34-192)
  IPR049452 Anoctamin, transmembrane domain [PF04547] (195-235)

pLDDT: mean 82.61, std 11.09, range [53.06, 97.56]